Protein AF-A0A0U5FQK7-F1 (afdb_monomer_lite)

Organism: Aspergillus calidoustus (NCBI:txid454130)

Secondary structure (DSSP, 8-state):
----BSSTT--SBPP--GGGTT---EEEE-TT---S-----S--SS--TT----------GGGS--TTS-SEEEEEEE--SSTHHHHHTT-EEEEEEEPTTTGGGEE-SSSPPTT--PEEEEEEEEEEEEGGGSTTHHHHHHHHS---GGGHHHHHT-HHHHHHTEEEEETTB-TT--------TTS-EEEEEEE---TT----B----SS--------SS-----------SS----B--------

Radius of gyration: 20.4 Å; chains: 1; bounding box: 50×42×55 Å

Structure (mmCIF, N/CA/C/O backbone):
data_AF-A0A0U5FQK7-F1
#
_entry.id   AF-A0A0U5FQK7-F1
#
loop_
_atom_site.group_PDB
_atom_site.id
_atom_site.type_symbol
_atom_site.label_atom_id
_atom_site.label_alt_id
_atom_site.label_comp_id
_atom_site.label_asym_id
_atom_site.label_entity_id
_atom_site.label_seq_id
_atom_site.pdbx_PDB_ins_code
_atom_site.Cartn_x
_atom_site.Cartn_y
_atom_site.Cartn_z
_atom_site.occupancy
_atom_site.B_iso_or_equiv
_atom_site.auth_seq_id
_atom_site.auth_comp_id
_atom_site.auth_asym_id
_atom_site.auth_atom_id
_atom_site.pdbx_PDB_model_num
ATOM 1 N N . MET A 1 1 ? 8.011 -5.784 -2.161 1.00 91.56 1 MET A N 1
ATOM 2 C CA . MET A 1 1 ? 6.723 -5.558 -1.460 1.00 91.56 1 MET A CA 1
ATOM 3 C C . MET A 1 1 ? 6.834 -6.006 -0.011 1.00 91.56 1 MET A C 1
ATOM 5 O O . MET A 1 1 ? 7.439 -7.046 0.225 1.00 91.56 1 MET A O 1
ATOM 9 N N . PHE A 1 2 ? 6.217 -5.281 0.927 1.00 93.94 2 PHE A N 1
ATOM 10 C CA . PHE A 1 2 ? 6.183 -5.665 2.344 1.00 93.94 2 PHE A CA 1
ATOM 11 C C . PHE A 1 2 ? 5.276 -6.874 2.603 1.00 93.94 2 PHE A C 1
ATOM 13 O O . PHE A 1 2 ? 4.212 -7.019 1.986 1.00 93.94 2 PHE A O 1
ATOM 20 N N . ARG A 1 3 ? 5.694 -7.745 3.523 1.00 93.69 3 ARG A N 1
ATOM 21 C CA . ARG A 1 3 ? 4.960 -8.934 3.969 1.00 93.69 3 ARG A CA 1
ATOM 22 C C . ARG A 1 3 ? 5.138 -9.097 5.471 1.00 93.69 3 ARG A C 1
ATOM 24 O O . ARG A 1 3 ? 6.204 -8.800 5.993 1.00 93.69 3 ARG A O 1
ATOM 31 N N . GLU A 1 4 ? 4.082 -9.551 6.125 1.00 92.62 4 GLU A N 1
ATOM 32 C CA . GLU A 1 4 ? 4.090 -9.889 7.544 1.00 92.62 4 GLU A CA 1
ATOM 33 C C . GLU A 1 4 ? 4.441 -11.363 7.699 1.00 92.62 4 GLU A C 1
ATOM 35 O O . GLU A 1 4 ? 4.054 -12.191 6.868 1.00 92.62 4 GLU A O 1
ATOM 40 N N . PHE A 1 5 ? 5.165 -11.671 8.765 1.00 94.12 5 PHE A N 1
ATOM 41 C CA . PHE A 1 5 ? 5.555 -13.018 9.149 1.00 94.12 5 PHE A CA 1
ATOM 42 C C . PHE A 1 5 ? 5.088 -13.282 10.577 1.00 94.12 5 PHE A C 1
ATOM 44 O O . PHE A 1 5 ? 4.858 -12.346 11.338 1.00 94.12 5 PHE A O 1
ATOM 51 N N . THR A 1 6 ? 4.906 -14.553 10.921 1.00 93.69 6 THR A N 1
ATOM 52 C CA . THR A 1 6 ? 4.368 -14.957 12.229 1.00 93.69 6 THR A CA 1
ATOM 53 C C . THR A 1 6 ? 5.332 -14.725 13.387 1.00 93.69 6 THR A C 1
ATOM 55 O O . THR A 1 6 ? 4.896 -14.646 14.532 1.00 93.69 6 THR A O 1
ATOM 58 N N . ASP A 1 7 ? 6.628 -14.654 13.092 1.00 92.12 7 ASP A N 1
ATOM 59 C CA . ASP A 1 7 ? 7.719 -14.551 14.055 1.00 92.12 7 ASP A CA 1
ATOM 60 C C . ASP A 1 7 ? 9.004 -14.034 13.375 1.00 92.12 7 ASP A C 1
ATOM 62 O O . ASP A 1 7 ? 9.033 -13.746 12.172 1.00 92.12 7 ASP A O 1
ATOM 66 N N . ASP A 1 8 ? 10.069 -13.914 14.165 1.00 90.25 8 ASP A N 1
ATOM 67 C CA . ASP A 1 8 ? 11.389 -13.410 13.777 1.00 90.25 8 ASP A CA 1
ATOM 68 C C . ASP A 1 8 ? 12.223 -14.390 12.932 1.00 90.25 8 ASP A C 1
ATOM 70 O O . ASP A 1 8 ? 13.311 -14.038 12.474 1.00 90.25 8 ASP A O 1
ATOM 74 N N . THR A 1 9 ? 11.726 -15.603 12.668 1.00 92.62 9 THR A N 1
ATOM 75 C CA . THR A 1 9 ? 12.410 -16.570 11.795 1.00 92.62 9 THR A CA 1
ATOM 76 C C . THR A 1 9 ? 12.153 -16.306 10.314 1.00 92.62 9 THR A C 1
ATOM 78 O O . THR A 1 9 ? 12.840 -16.867 9.458 1.00 92.62 9 THR A O 1
ATOM 81 N N . PHE A 1 10 ? 11.148 -15.478 9.998 1.00 91.56 10 PHE A N 1
ATOM 82 C CA . PHE A 1 10 ? 10.696 -15.175 8.635 1.00 91.56 10 PHE A CA 1
ATOM 83 C C . PHE A 1 10 ? 10.339 -16.422 7.800 1.00 91.56 10 PHE A C 1
ATOM 85 O O . PHE A 1 10 ? 10.344 -16.381 6.568 1.00 91.56 10 PHE A O 1
ATOM 92 N N . ALA A 1 11 ? 10.008 -17.543 8.448 1.00 95.38 11 ALA A N 1
ATOM 93 C CA . ALA A 1 11 ? 9.708 -18.796 7.758 1.00 95.38 11 ALA A CA 1
ATOM 94 C C . ALA A 1 11 ? 8.273 -18.845 7.211 1.00 95.38 11 ALA A C 1
ATOM 96 O O . ALA A 1 11 ? 8.031 -19.388 6.130 1.00 95.38 11 ALA A O 1
ATOM 97 N N . VAL A 1 12 ? 7.311 -18.278 7.946 1.00 96.50 12 VAL A N 1
ATOM 98 C CA . VAL A 1 12 ? 5.881 -18.371 7.630 1.00 96.50 12 VAL A CA 1
ATOM 99 C C . VAL A 1 12 ? 5.283 -16.975 7.500 1.00 96.50 12 VAL A C 1
ATOM 101 O O . VAL A 1 12 ? 5.293 -16.189 8.443 1.00 96.50 12 VAL A O 1
ATOM 104 N N . GLN A 1 13 ? 4.748 -16.662 6.316 1.00 94.12 13 GLN A N 1
ATOM 105 C CA . GLN A 1 13 ? 4.019 -15.411 6.097 1.00 94.12 13 GLN A CA 1
ATOM 106 C C . GLN A 1 13 ? 2.665 -15.453 6.809 1.00 94.12 13 GLN A C 1
ATOM 108 O O . GLN A 1 13 ? 1.933 -16.441 6.706 1.00 94.12 13 GLN A O 1
ATOM 113 N N . ALA A 1 14 ? 2.316 -14.364 7.490 1.00 93.38 14 ALA A N 1
ATOM 114 C CA . ALA A 1 14 ? 1.019 -14.217 8.128 1.00 93.38 14 ALA A CA 1
ATOM 115 C C . ALA A 1 14 ? -0.109 -14.180 7.085 1.00 93.38 14 ALA A C 1
ATOM 117 O O . ALA A 1 14 ? 0.065 -13.768 5.929 1.00 93.38 14 ALA A O 1
ATOM 118 N N . ARG A 1 15 ? -1.300 -14.624 7.498 1.00 90.62 15 ARG A N 1
ATOM 119 C CA . ARG A 1 15 ? -2.489 -14.559 6.650 1.00 90.62 15 ARG A CA 1
ATOM 120 C C . ARG A 1 15 ? -2.849 -13.094 6.417 1.00 90.62 15 ARG A C 1
ATOM 122 O O . ARG A 1 15 ? -2.897 -12.310 7.350 1.00 90.62 15 ARG A O 1
ATOM 129 N N . ARG A 1 16 ? -3.181 -12.760 5.173 1.00 90.19 16 ARG A N 1
ATOM 130 C CA . ARG A 1 16 ? -3.639 -11.423 4.787 1.00 90.19 16 ARG A CA 1
ATOM 131 C C . ARG A 1 16 ? -4.852 -11.494 3.866 1.00 90.19 16 ARG A C 1
ATOM 133 O O . ARG A 1 16 ? -4.966 -12.455 3.096 1.00 90.19 16 ARG A O 1
ATOM 140 N N . PRO A 1 17 ? -5.725 -10.478 3.873 1.00 89.94 17 PRO A N 1
ATOM 141 C CA . PRO A 1 17 ? -6.781 -10.372 2.881 1.00 89.94 17 PRO A CA 1
ATOM 142 C C . PRO A 1 17 ? -6.237 -10.259 1.450 1.00 89.94 17 PRO A C 1
ATOM 144 O O . PRO A 1 17 ? -5.258 -9.553 1.183 1.00 89.94 17 PRO A O 1
ATOM 147 N N . GLN A 1 18 ? -6.901 -10.934 0.507 1.00 90.56 18 GLN A N 1
ATOM 148 C CA . GLN A 1 18 ? -6.533 -10.908 -0.915 1.00 90.56 18 GLN A CA 1
ATOM 149 C C . GLN A 1 18 ? -6.635 -9.491 -1.501 1.00 90.56 18 GLN A C 1
ATOM 151 O O . GLN A 1 18 ? -5.780 -9.083 -2.293 1.00 90.56 18 GLN A O 1
ATOM 156 N N . TRP A 1 19 ? -7.631 -8.723 -1.051 1.00 91.44 19 TRP A N 1
ATOM 157 C CA . TRP A 1 19 ? -7.915 -7.377 -1.540 1.00 91.44 19 TRP A CA 1
ATOM 158 C C . TRP A 1 19 ? -6.814 -6.363 -1.221 1.00 91.44 19 TRP A C 1
ATOM 160 O O . TRP A 1 19 ? -6.746 -5.335 -1.886 1.00 91.44 19 TRP A O 1
ATOM 170 N N . LEU A 1 20 ? -5.901 -6.633 -0.278 1.00 92.94 20 LEU A N 1
ATOM 171 C CA . LEU A 1 20 ? -4.759 -5.741 -0.039 1.00 92.94 20 LEU A CA 1
ATOM 172 C C . LEU A 1 20 ? -3.814 -5.666 -1.251 1.00 92.94 20 LEU A C 1
ATOM 174 O O . LEU A 1 20 ? -3.065 -4.703 -1.386 1.00 92.94 20 LEU A O 1
ATOM 178 N N . GLY A 1 21 ? -3.824 -6.660 -2.147 1.00 93.56 21 GLY A N 1
ATOM 179 C CA . GLY A 1 21 ? -3.076 -6.598 -3.405 1.00 93.56 21 GLY A CA 1
ATOM 180 C C . GLY A 1 21 ? -1.580 -6.323 -3.204 1.00 93.56 21 GLY A C 1
ATOM 181 O O . GLY A 1 21 ? -0.876 -7.150 -2.622 1.00 93.56 21 GLY A O 1
ATOM 182 N N . MET A 1 22 ? -1.085 -5.189 -3.706 1.00 93.62 22 MET A N 1
ATOM 183 C CA . MET A 1 22 ? 0.320 -4.785 -3.561 1.00 93.62 22 MET A CA 1
ATOM 184 C C . MET A 1 22 ? 0.669 -4.172 -2.200 1.00 93.62 22 MET A C 1
ATOM 186 O O . MET A 1 22 ? 1.845 -4.186 -1.840 1.00 93.62 22 MET A O 1
ATOM 190 N N . LEU A 1 23 ? -0.318 -3.667 -1.448 1.00 93.06 23 LEU A N 1
ATOM 191 C CA . LEU A 1 23 ? -0.075 -3.032 -0.154 1.00 93.06 23 LEU A CA 1
ATOM 192 C C . LEU A 1 23 ? 0.622 -3.992 0.807 1.00 93.06 23 LEU A C 1
ATOM 194 O O . LEU A 1 23 ? 0.375 -5.207 0.807 1.00 93.06 23 LEU A O 1
ATOM 198 N N . GLY A 1 24 ? 1.478 -3.425 1.646 1.00 93.69 24 GLY A N 1
ATOM 199 C CA . GLY A 1 24 ? 2.003 -4.084 2.825 1.00 93.69 24 GLY A CA 1
ATOM 200 C C . GLY A 1 24 ? 0.910 -4.454 3.835 1.00 93.69 24 GLY A C 1
ATOM 201 O O . GLY A 1 24 ? -0.264 -4.126 3.645 1.00 93.69 24 GLY A O 1
ATOM 202 N N . PRO A 1 25 ? 1.293 -5.160 4.906 1.00 93.06 25 PRO A N 1
ATOM 203 C CA . PRO A 1 25 ? 0.432 -5.381 6.064 1.00 93.06 25 PRO A CA 1
ATOM 204 C C . PRO A 1 25 ? -0.114 -4.059 6.608 1.00 93.06 25 PRO A C 1
ATOM 206 O O . PRO A 1 25 ? 0.572 -3.033 6.554 1.00 93.06 25 PRO A O 1
ATOM 209 N N . VAL A 1 26 ? -1.339 -4.080 7.124 1.00 92.81 26 VAL A N 1
ATOM 210 C CA . VAL A 1 26 ? -1.926 -2.895 7.751 1.00 92.81 26 VAL A CA 1
ATOM 211 C C . VAL A 1 26 ? -1.601 -2.922 9.233 1.00 92.81 26 VAL A C 1
ATOM 213 O O . VAL A 1 26 ? -2.045 -3.811 9.954 1.00 92.81 26 VAL A O 1
ATOM 216 N N . ILE A 1 27 ? -0.828 -1.939 9.680 1.00 90.94 27 ILE A N 1
ATOM 217 C CA . ILE A 1 27 ? -0.504 -1.765 11.095 1.00 90.94 27 ILE A CA 1
ATOM 218 C C . ILE A 1 27 ? -1.684 -1.045 11.749 1.00 90.94 27 ILE A C 1
ATOM 220 O O . ILE A 1 27 ? -2.182 -0.054 11.218 1.00 90.94 27 ILE A O 1
ATOM 224 N N . ARG A 1 28 ? -2.153 -1.540 12.891 1.00 92.31 28 ARG A N 1
ATOM 225 C CA . ARG A 1 28 ? -3.290 -0.969 13.623 1.00 92.31 28 ARG A CA 1
ATOM 226 C C . ARG A 1 28 ? -2.820 -0.537 15.005 1.00 92.31 28 ARG A C 1
ATOM 228 O O . ARG A 1 28 ? -2.089 -1.288 15.644 1.00 92.31 28 ARG A O 1
ATOM 235 N N . ALA A 1 29 ? -3.214 0.653 15.447 1.00 89.88 29 ALA A N 1
ATOM 236 C CA . ALA A 1 29 ? -2.801 1.186 16.745 1.00 89.88 29 ALA A CA 1
ATOM 237 C C . ALA A 1 29 ? -3.848 2.133 17.344 1.00 89.88 29 ALA A C 1
ATOM 239 O O . ALA A 1 29 ? -4.572 2.801 16.605 1.00 89.88 29 ALA A O 1
ATOM 240 N N . GLU A 1 30 ? -3.875 2.255 18.668 1.00 90.94 30 GLU A N 1
ATOM 241 C CA . GLU A 1 30 ? -4.502 3.381 19.367 1.00 90.94 30 GLU A CA 1
ATOM 242 C C . GLU A 1 30 ? -3.414 4.306 19.947 1.00 90.94 30 GLU A C 1
ATOM 244 O O . GLU A 1 30 ? -2.313 3.850 20.280 1.00 90.94 30 GLU A O 1
ATOM 249 N N . PRO A 1 31 ? -3.668 5.622 20.065 1.00 83.06 31 PRO A N 1
ATOM 250 C CA . PRO A 1 31 ? -2.748 6.533 20.718 1.00 83.06 31 PRO A CA 1
ATOM 251 C C . PRO A 1 31 ? -2.438 6.100 22.145 1.00 83.06 31 PRO A C 1
ATOM 253 O O . PRO A 1 31 ? -3.323 5.669 22.881 1.00 83.06 31 PRO A O 1
ATOM 256 N N . ASN A 1 32 ? -1.188 6.300 22.554 1.00 72.38 32 ASN A N 1
ATOM 257 C CA . ASN A 1 32 ? -0.706 6.006 23.906 1.00 72.38 32 ASN A CA 1
ATOM 258 C C . ASN A 1 32 ? -0.773 4.516 24.329 1.00 72.38 32 ASN A C 1
ATOM 260 O O . ASN A 1 32 ? -0.496 4.220 25.489 1.00 72.38 32 ASN A O 1
ATOM 264 N N . GLU A 1 33 ? -1.056 3.574 23.415 1.00 62.66 33 GLU A N 1
ATOM 265 C CA . GLU A 1 33 ? -0.905 2.120 23.643 1.00 62.66 33 GLU A CA 1
ATOM 266 C C . GLU A 1 33 ? 0.524 1.601 23.334 1.00 62.66 33 GLU A C 1
ATOM 268 O O . GLU A 1 33 ? 0.791 0.400 23.376 1.00 62.66 33 GLU A O 1
ATOM 273 N N . GLY A 1 34 ? 1.475 2.506 23.062 1.00 49.72 34 GLY A N 1
ATOM 274 C CA . GLY A 1 34 ? 2.888 2.213 22.794 1.00 49.72 34 GLY A CA 1
ATOM 275 C C . GLY A 1 34 ? 3.802 2.347 24.021 1.00 49.72 34 GLY A C 1
ATOM 276 O O . GLY A 1 34 ? 3.783 3.347 24.732 1.00 49.72 34 GLY A O 1
ATOM 277 N N . ILE A 1 35 ? 4.600 1.302 24.232 1.00 38.97 35 ILE A N 1
ATOM 278 C CA . ILE A 1 35 ? 5.464 0.952 25.368 1.00 38.97 35 ILE A CA 1
ATOM 279 C C . ILE A 1 35 ? 6.747 1.806 25.440 1.00 38.97 35 ILE A C 1
ATOM 281 O O . ILE A 1 35 ? 7.363 2.066 24.419 1.00 38.97 35 ILE A O 1
ATOM 285 N N . ALA A 1 36 ? 7.145 2.150 26.676 1.00 32.94 36 ALA A N 1
ATOM 286 C CA . ALA A 1 36 ? 8.453 2.618 27.172 1.00 32.94 36 ALA A CA 1
ATOM 287 C C . ALA A 1 36 ? 9.317 3.532 26.274 1.00 32.94 36 ALA A C 1
ATOM 289 O O . ALA A 1 36 ? 9.880 3.114 25.269 1.00 32.94 36 ALA A O 1
ATOM 290 N N . MET A 1 37 ? 9.547 4.743 26.792 1.00 38.25 37 MET A N 1
ATOM 291 C CA . MET A 1 37 ? 10.524 5.740 26.342 1.00 38.25 37 MET A CA 1
ATOM 292 C C . MET A 1 37 ? 11.846 5.098 25.884 1.00 38.25 37 MET A C 1
ATOM 294 O O . MET A 1 37 ? 12.669 4.697 26.711 1.00 38.25 37 MET A O 1
ATOM 298 N N . ALA A 1 38 ? 12.078 5.066 24.576 1.00 33.75 38 ALA A N 1
ATOM 299 C CA . ALA A 1 38 ? 13.392 4.845 23.994 1.00 33.75 38 ALA A CA 1
ATOM 300 C C . ALA A 1 38 ? 13.627 5.959 22.977 1.00 33.75 38 ALA A C 1
ATOM 302 O O . ALA A 1 38 ? 12.814 6.190 22.086 1.00 33.75 38 ALA A O 1
ATOM 303 N N . GLY A 1 39 ? 14.708 6.711 23.185 1.00 38.72 39 GLY A N 1
ATOM 304 C CA . GLY A 1 39 ? 15.073 7.837 22.340 1.00 38.72 39 GLY A CA 1
ATOM 305 C C . GLY A 1 39 ? 15.145 7.448 20.867 1.00 38.72 39 GLY A C 1
ATOM 306 O O . GLY A 1 39 ? 15.332 6.288 20.518 1.00 38.72 39 GLY A O 1
ATOM 307 N N . GLN A 1 40 ? 15.006 8.454 20.009 1.00 41.94 40 GLN A N 1
ATOM 308 C CA . GLN A 1 40 ? 15.197 8.346 18.571 1.00 41.94 40 GLN A CA 1
ATOM 309 C C . GLN A 1 40 ? 16.586 7.748 18.281 1.00 41.94 40 GLN A C 1
ATOM 311 O O . GLN A 1 40 ? 17.591 8.459 18.281 1.00 41.94 40 GLN A O 1
ATOM 316 N N . GLU A 1 41 ? 16.668 6.432 18.091 1.00 46.59 41 GLU A N 1
ATOM 317 C CA . GLU A 1 41 ? 17.890 5.799 17.617 1.00 46.59 41 GLU A CA 1
ATOM 318 C C . GLU A 1 41 ? 18.086 6.224 16.161 1.00 46.59 41 GLU A C 1
ATOM 320 O O . GLU A 1 41 ? 17.251 5.968 15.296 1.00 46.59 41 GLU A O 1
ATOM 325 N N . PHE A 1 42 ? 19.183 6.931 15.885 1.00 48.12 42 PHE A N 1
ATOM 326 C CA . PHE A 1 42 ? 19.553 7.398 14.547 1.00 48.12 42 PHE A CA 1
ATOM 327 C C . PHE A 1 42 ? 20.115 6.240 13.692 1.00 48.12 42 PHE A C 1
ATOM 329 O O . PHE A 1 42 ? 21.246 6.305 13.210 1.00 48.12 42 PHE A O 1
ATOM 336 N N . GLY A 1 43 ? 19.338 5.165 13.532 1.00 55.44 43 GLY A N 1
ATOM 337 C CA . GLY A 1 43 ? 19.663 3.959 12.765 1.00 55.44 43 GLY A CA 1
ATOM 338 C C . GLY A 1 43 ? 18.448 3.430 11.993 1.00 55.44 43 GLY A C 1
ATOM 339 O O . GLY A 1 43 ? 17.314 3.805 12.272 1.00 55.44 43 GLY A O 1
ATOM 340 N N . GLY A 1 44 ? 18.679 2.592 10.978 1.00 59.94 44 GLY A N 1
ATOM 341 C CA . GLY A 1 44 ? 17.597 1.988 10.186 1.00 59.94 44 GLY A CA 1
ATOM 342 C C . GLY A 1 44 ? 17.081 2.824 9.008 1.00 59.94 44 GLY A C 1
ATOM 343 O O . GLY A 1 44 ? 16.104 2.438 8.381 1.00 59.94 44 GLY A O 1
ATOM 344 N N . ASN A 1 45 ? 17.724 3.932 8.628 1.00 72.00 45 ASN A N 1
ATOM 345 C CA . ASN A 1 45 ? 17.329 4.669 7.410 1.00 72.00 45 ASN A CA 1
ATOM 346 C C . ASN A 1 45 ? 17.544 3.857 6.120 1.00 72.00 45 ASN A C 1
ATOM 348 O O . ASN A 1 45 ? 16.957 4.165 5.091 1.00 72.00 45 ASN A O 1
ATOM 352 N N . SER A 1 46 ? 18.398 2.836 6.174 1.00 82.56 46 SER A N 1
ATOM 353 C CA . SER A 1 46 ? 18.591 1.834 5.133 1.00 82.56 46 SER A CA 1
ATOM 354 C C . SER A 1 46 ? 18.977 0.523 5.808 1.00 82.56 46 SER A C 1
ATOM 356 O O . SER A 1 46 ? 19.812 0.527 6.714 1.00 82.56 46 SER A O 1
ATOM 358 N N . VAL A 1 47 ? 18.353 -0.578 5.394 1.00 85.75 47 VAL A N 1
ATOM 359 C CA . VAL A 1 47 ? 18.608 -1.922 5.929 1.00 85.75 47 VAL A CA 1
ATOM 360 C C . VAL A 1 47 ? 19.175 -2.778 4.794 1.00 85.75 47 VAL A C 1
ATOM 362 O O . VAL A 1 47 ? 18.469 -3.017 3.809 1.00 85.75 47 VAL A O 1
ATOM 365 N N . PRO A 1 48 ? 20.446 -3.212 4.879 1.00 89.06 48 PRO A N 1
ATOM 366 C CA . PRO A 1 48 ? 21.064 -4.050 3.861 1.00 89.06 48 PRO A CA 1
ATOM 367 C C . PRO A 1 48 ? 20.348 -5.397 3.665 1.00 89.06 48 PRO A C 1
ATOM 369 O O . PRO A 1 48 ? 19.750 -5.935 4.601 1.00 89.06 48 PRO A O 1
ATOM 372 N N . PRO A 1 49 ? 20.444 -6.005 2.468 1.00 91.62 49 PRO A N 1
ATOM 373 C CA . PRO A 1 49 ? 19.911 -7.343 2.238 1.00 91.62 49 PRO A CA 1
ATOM 374 C C . PRO A 1 49 ? 20.505 -8.375 3.208 1.00 91.62 49 PRO A C 1
ATOM 376 O O . PRO A 1 49 ? 21.721 -8.529 3.287 1.00 91.62 49 PRO A O 1
ATOM 379 N N . GLY A 1 50 ? 19.638 -9.116 3.901 1.00 91.50 50 GLY A N 1
ATOM 380 C CA . GLY A 1 50 ? 20.029 -10.139 4.879 1.00 91.50 50 GLY A CA 1
ATOM 381 C C . GLY A 1 50 ? 20.174 -9.626 6.314 1.00 91.50 50 GLY A C 1
ATOM 382 O O . GLY A 1 50 ? 20.298 -10.441 7.223 1.00 91.50 50 GLY A O 1
ATOM 383 N N . GLU A 1 51 ? 20.112 -8.311 6.530 1.00 88.88 51 GLU A N 1
ATOM 384 C CA . GLU A 1 51 ? 20.057 -7.716 7.865 1.00 88.88 51 GLU A CA 1
ATOM 385 C C . GLU A 1 51 ? 18.609 -7.484 8.315 1.00 88.88 51 GLU A C 1
ATOM 387 O O . GLU A 1 51 ? 17.661 -7.540 7.529 1.00 88.88 51 GLU A O 1
ATOM 392 N N . THR A 1 52 ? 18.421 -7.254 9.613 1.00 86.06 52 THR A N 1
ATOM 393 C CA . THR A 1 52 ? 17.112 -6.978 10.214 1.00 86.06 52 THR A CA 1
ATOM 394 C C . THR A 1 52 ? 17.231 -5.788 11.149 1.00 86.06 52 THR A C 1
ATOM 396 O O . THR A 1 52 ? 18.194 -5.678 11.906 1.00 86.06 52 THR A O 1
ATOM 399 N N . TRP A 1 53 ? 16.238 -4.905 11.095 1.00 84.12 53 TRP A N 1
ATOM 400 C CA . TRP A 1 53 ? 16.126 -3.748 11.970 1.00 84.12 53 TRP A CA 1
ATOM 401 C C . TRP A 1 53 ? 14.710 -3.663 12.529 1.00 84.12 53 TRP A C 1
ATOM 403 O O . TRP A 1 53 ? 13.740 -3.879 11.798 1.00 84.12 53 TRP A O 1
ATOM 413 N N . THR A 1 54 ? 14.594 -3.322 13.809 1.00 81.31 54 THR A N 1
ATOM 414 C CA . THR A 1 54 ? 13.304 -3.130 14.475 1.00 81.31 54 THR A CA 1
ATOM 415 C C . THR A 1 54 ? 13.029 -1.641 14.606 1.00 81.31 54 THR A C 1
ATOM 417 O O . THR A 1 54 ? 13.766 -0.926 15.280 1.00 81.31 54 THR A O 1
ATOM 420 N N . TYR A 1 55 ? 11.957 -1.169 13.971 1.00 77.06 55 TYR A N 1
ATOM 421 C CA . TYR A 1 55 ? 11.479 0.200 14.145 1.00 77.06 55 TYR A CA 1
ATOM 422 C C . TYR A 1 55 ? 10.478 0.258 15.292 1.00 77.06 55 TYR A C 1
ATOM 424 O O . TYR A 1 55 ? 9.482 -0.465 15.288 1.00 77.06 55 TYR A O 1
ATOM 432 N N . THR A 1 56 ? 10.717 1.163 16.235 1.00 76.62 56 THR A N 1
ATOM 433 C CA . THR A 1 56 ? 9.769 1.487 17.301 1.00 76.62 56 THR A CA 1
ATOM 434 C C . THR A 1 56 ? 9.229 2.887 17.047 1.00 76.62 56 THR A C 1
ATOM 436 O O . THR A 1 56 ? 9.990 3.855 17.034 1.00 76.62 56 THR A O 1
ATOM 439 N N . TRP A 1 57 ? 7.920 3.001 16.826 1.00 74.44 57 TRP A N 1
ATOM 440 C CA . TRP A 1 57 ? 7.241 4.283 16.649 1.00 74.44 57 TRP A CA 1
ATOM 441 C C . TRP A 1 57 ? 6.301 4.549 17.816 1.00 74.44 57 TRP A C 1
ATOM 443 O O . TRP A 1 57 ? 5.442 3.728 18.133 1.00 74.44 57 TRP A O 1
ATOM 453 N N . GLU A 1 58 ? 6.426 5.726 18.419 1.00 77.75 58 GLU A N 1
ATOM 454 C CA . GLU A 1 58 ? 5.414 6.228 19.340 1.00 77.75 58 GLU A CA 1
ATOM 455 C C . GLU A 1 58 ? 4.216 6.757 18.544 1.00 77.75 58 GLU A C 1
ATOM 457 O O . GLU A 1 58 ? 4.378 7.487 17.562 1.00 77.75 58 GLU A O 1
ATOM 462 N N . VAL A 1 59 ? 3.005 6.407 18.985 1.00 83.50 59 VAL A N 1
ATOM 463 C CA . VAL A 1 59 ? 1.750 6.920 18.421 1.00 83.50 59 VAL A CA 1
ATOM 464 C C . VAL A 1 59 ? 1.204 7.989 19.371 1.00 83.50 59 VAL A C 1
ATOM 466 O O . VAL A 1 59 ? 0.445 7.664 20.289 1.00 83.50 59 VAL A O 1
ATOM 469 N N . PRO A 1 60 ? 1.606 9.266 19.212 1.00 83.69 60 PRO A N 1
ATOM 470 C CA . PRO A 1 60 ? 1.087 10.341 20.046 1.00 83.69 60 PRO A CA 1
ATOM 471 C C . PRO A 1 60 ? -0.382 10.615 19.712 1.00 83.69 60 PRO A C 1
ATOM 473 O O . PRO A 1 60 ? -0.837 10.344 18.602 1.00 83.69 60 PRO A O 1
ATOM 476 N N . GLU A 1 61 ? -1.104 11.268 20.622 1.00 86.12 61 GLU A N 1
ATOM 477 C CA . GLU A 1 61 ? -2.508 11.662 20.412 1.00 86.12 61 GLU A CA 1
ATOM 478 C C . GLU A 1 61 ? -2.724 12.430 19.096 1.00 86.12 61 GLU A C 1
ATOM 480 O O . GLU A 1 61 ? -3.677 12.164 18.372 1.00 86.12 61 GLU A O 1
ATOM 485 N N . ARG A 1 62 ? -1.771 13.293 18.711 1.00 84.31 62 ARG A N 1
ATOM 486 C CA . ARG A 1 62 ? -1.803 14.046 17.441 1.00 84.31 62 ARG A CA 1
ATOM 487 C C . ARG A 1 62 ? -1.743 13.186 16.170 1.00 84.31 62 ARG A C 1
ATOM 489 O O . ARG A 1 62 ? -1.956 13.720 15.087 1.00 84.31 62 ARG A O 1
ATOM 496 N N . ALA A 1 63 ? -1.339 11.920 16.275 1.00 83.50 63 ALA A N 1
ATOM 497 C CA . ALA A 1 63 ? -1.329 10.972 15.160 1.00 83.50 63 ALA A CA 1
ATOM 498 C C . ALA A 1 63 ? -2.667 10.222 15.033 1.00 83.50 63 ALA A C 1
ATOM 500 O O . ALA A 1 63 ? -2.918 9.581 14.012 1.00 83.50 63 ALA A O 1
ATOM 501 N N . GLY A 1 64 ? -3.509 10.287 16.066 1.00 86.19 64 GLY A N 1
ATOM 502 C CA . GLY A 1 64 ? -4.859 9.748 16.054 1.00 86.19 64 GLY A CA 1
ATOM 503 C C . GLY A 1 64 ? -5.910 10.771 15.628 1.00 86.19 64 GLY A C 1
ATOM 504 O O . GLY A 1 64 ? -5.588 11.924 15.332 1.00 86.19 64 GLY A O 1
ATOM 505 N N . PRO A 1 65 ? -7.183 10.349 15.586 1.00 90.75 65 PRO A N 1
ATOM 506 C CA . PRO A 1 65 ? -8.279 11.229 15.214 1.00 90.75 65 PRO A CA 1
ATOM 507 C C . PRO A 1 65 ? -8.543 12.312 16.261 1.00 90.75 65 PRO A C 1
ATOM 509 O O . PRO A 1 65 ? -8.687 12.019 17.451 1.00 90.75 65 PRO A O 1
ATOM 512 N N . GLY A 1 66 ? -8.699 13.555 15.808 1.00 88.12 66 GLY A N 1
ATOM 513 C CA . GLY A 1 66 ? -9.156 14.660 16.637 1.00 88.12 66 GLY A CA 1
ATOM 514 C C . GLY A 1 66 ? -10.645 14.563 17.014 1.00 88.12 66 GLY A C 1
ATOM 515 O O . GLY A 1 66 ? -11.363 13.643 16.604 1.00 88.12 66 GLY A O 1
ATOM 516 N N . PRO A 1 67 ? -11.159 15.542 17.783 1.00 88.25 67 PRO A N 1
ATOM 517 C CA . PRO A 1 67 ? -12.544 15.530 18.263 1.00 88.25 67 PRO A CA 1
ATOM 518 C C . PRO A 1 67 ? -13.608 15.582 17.157 1.00 88.25 67 PRO A C 1
ATOM 520 O O . PRO A 1 67 ? -14.717 15.093 17.355 1.00 88.25 67 PRO A O 1
ATOM 523 N N . LEU A 1 68 ? -13.281 16.188 16.012 1.00 90.50 68 LEU A N 1
ATOM 524 C CA . LEU A 1 68 ? -14.177 16.310 14.854 1.00 90.50 68 LEU A CA 1
ATOM 525 C C . LEU A 1 68 ? -13.898 15.263 13.769 1.00 90.50 68 LEU A C 1
ATOM 527 O O . LEU A 1 68 ? -14.638 15.192 12.790 1.00 90.50 68 LEU A O 1
ATOM 531 N N . ASP A 1 69 ? -12.845 14.464 13.937 1.00 87.75 69 ASP A N 1
ATOM 532 C CA . ASP A 1 69 ? -12.489 13.428 12.980 1.00 87.75 69 ASP A CA 1
ATOM 533 C C . ASP A 1 69 ? -13.337 12.163 13.190 1.00 87.75 69 AS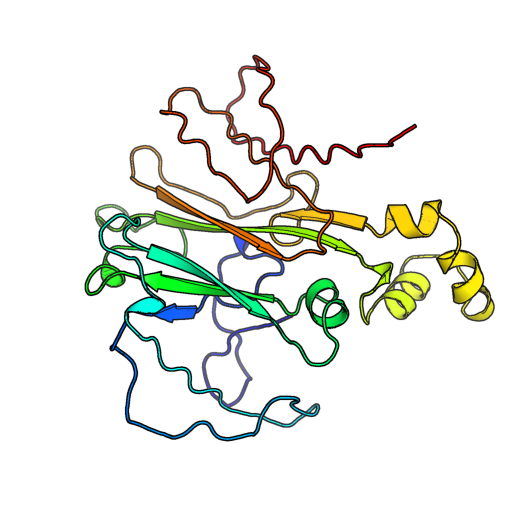P A C 1
ATOM 535 O O . ASP A 1 69 ? -13.888 11.924 14.278 1.00 87.75 69 ASP A O 1
ATOM 539 N N . PRO A 1 70 ? -13.426 11.299 12.166 1.00 88.75 70 PRO A N 1
ATOM 540 C CA . PRO A 1 70 ? -13.986 9.967 12.328 1.00 88.75 70 PRO A CA 1
ATOM 541 C C . PRO A 1 70 ? -13.222 9.127 13.374 1.00 88.75 70 PRO A C 1
ATOM 543 O O . PRO A 1 70 ? -12.101 9.460 13.738 1.00 88.75 70 PRO A O 1
ATOM 546 N N . PRO A 1 71 ? -13.783 7.997 13.839 1.00 89.19 71 PRO A N 1
ATOM 547 C CA . PRO A 1 71 ? -13.155 7.117 14.833 1.00 89.19 71 PRO A CA 1
ATOM 548 C C . PRO A 1 71 ? -11.772 6.554 14.473 1.00 89.19 71 PRO A C 1
ATOM 550 O O . PRO A 1 71 ? -11.078 6.071 15.363 1.00 89.19 71 PRO A O 1
ATOM 553 N N . SER A 1 72 ? -11.367 6.594 13.202 1.00 92.06 72 SER A N 1
ATOM 554 C CA . SER A 1 72 ? -10.064 6.113 12.741 1.00 92.06 72 SER A CA 1
ATOM 555 C C . SER A 1 72 ? -9.548 6.917 11.544 1.00 92.06 72 SER A C 1
ATOM 557 O O . SER A 1 72 ? -10.323 7.360 10.690 1.00 92.06 72 SER A O 1
ATOM 559 N N . LEU A 1 73 ? -8.225 7.096 11.482 1.00 89.88 73 LEU A N 1
ATOM 560 C CA . LEU A 1 73 ? -7.500 7.755 10.391 1.00 89.88 73 LEU A CA 1
ATOM 561 C C . LEU A 1 73 ? -6.462 6.800 9.800 1.00 89.88 73 LEU A C 1
ATOM 563 O O . LEU A 1 73 ? -5.844 6.025 10.525 1.00 89.88 73 LEU A O 1
ATOM 567 N N . ALA A 1 74 ? -6.263 6.872 8.483 1.00 88.19 74 ALA A N 1
ATOM 568 C CA . ALA A 1 74 ? -5.259 6.076 7.787 1.00 88.19 74 ALA A CA 1
ATOM 569 C C . ALA A 1 74 ? -4.064 6.939 7.369 1.00 88.19 74 ALA A C 1
ATOM 571 O O . ALA A 1 74 ? -4.225 7.990 6.751 1.00 88.19 74 ALA A O 1
ATOM 572 N N . TRP A 1 75 ? -2.871 6.437 7.656 1.00 88.00 75 TRP A N 1
ATOM 573 C CA . TRP A 1 75 ? -1.579 6.955 7.229 1.00 88.00 75 TRP A CA 1
ATOM 574 C C . TRP A 1 75 ? -0.916 5.949 6.294 1.00 88.00 75 TRP A C 1
ATOM 576 O O . TRP A 1 75 ? -1.224 4.758 6.327 1.00 88.00 75 TRP A O 1
ATOM 586 N N . THR A 1 76 ? 0.028 6.401 5.480 1.00 88.38 76 THR A N 1
ATOM 587 C CA . THR A 1 76 ? 0.846 5.523 4.637 1.00 88.38 76 THR A CA 1
ATOM 588 C C . THR A 1 76 ? 2.250 5.409 5.204 1.00 88.38 76 THR A C 1
ATOM 590 O O . THR A 1 76 ? 2.842 6.423 5.566 1.00 88.38 76 THR A O 1
ATOM 593 N N . TYR A 1 77 ? 2.803 4.199 5.211 1.00 88.19 77 TYR A N 1
ATOM 594 C CA . TYR A 1 77 ? 4.237 3.985 5.395 1.00 88.19 77 TYR A CA 1
ATOM 595 C C . TYR A 1 77 ? 4.836 3.468 4.089 1.00 88.19 77 TYR A C 1
ATOM 597 O O . TYR A 1 77 ? 4.187 2.732 3.341 1.00 88.19 77 TYR A O 1
ATOM 605 N N . HIS A 1 78 ? 6.071 3.848 3.802 1.00 89.94 78 HIS A N 1
ATOM 606 C CA . HIS A 1 78 ? 6.803 3.381 2.634 1.00 89.94 78 HIS A CA 1
ATOM 607 C C . HIS A 1 78 ? 8.301 3.353 2.930 1.00 89.94 78 HIS A C 1
ATOM 609 O O . HIS A 1 78 ? 8.758 3.945 3.906 1.00 89.94 78 HIS A O 1
ATOM 615 N N . SER A 1 79 ? 9.055 2.645 2.091 1.00 87.94 79 SER A N 1
ATOM 616 C CA . SER A 1 79 ? 10.511 2.794 2.086 1.00 87.94 79 SER A CA 1
ATOM 617 C C . SER A 1 79 ? 10.880 4.148 1.480 1.00 87.94 79 SER A C 1
ATOM 619 O O . SER A 1 79 ? 10.221 4.603 0.544 1.00 87.94 79 SER A O 1
ATOM 621 N N . ASP A 1 80 ? 11.901 4.792 2.038 1.00 85.12 80 ASP A N 1
ATOM 622 C CA . ASP A 1 80 ? 12.395 6.101 1.593 1.00 85.12 80 ASP A CA 1
ATOM 623 C C . ASP A 1 80 ? 13.909 6.081 1.313 1.00 85.12 80 ASP A C 1
ATOM 625 O O . ASP A 1 80 ? 14.588 7.103 1.343 1.00 85.12 80 ASP A O 1
ATOM 629 N N . VAL A 1 81 ? 14.460 4.896 1.030 1.00 88.31 81 VAL A N 1
ATOM 630 C CA . VAL A 1 81 ? 15.883 4.720 0.703 1.00 88.31 81 VAL A CA 1
ATOM 631 C C . VAL A 1 81 ? 16.179 5.292 -0.683 1.00 88.31 81 VAL A C 1
ATOM 633 O O . VAL A 1 81 ? 17.177 5.987 -0.866 1.00 88.31 81 VAL A O 1
ATOM 636 N N . SER A 1 82 ? 15.304 5.012 -1.655 1.00 89.75 82 SER A N 1
ATOM 637 C CA . SER A 1 82 ? 15.418 5.500 -3.041 1.00 89.75 82 SER A CA 1
ATOM 638 C C . SER A 1 82 ? 14.220 6.365 -3.457 1.00 89.75 82 SER A C 1
ATOM 640 O O . SER A 1 82 ? 13.877 6.455 -4.639 1.00 89.75 82 SER A O 1
ATOM 642 N N . GLY A 1 83 ? 13.563 7.005 -2.484 1.00 86.56 83 GLY A N 1
ATOM 643 C CA . GLY A 1 83 ? 12.418 7.891 -2.697 1.00 86.56 83 GLY A CA 1
ATOM 644 C C . GLY A 1 83 ? 11.291 7.224 -3.493 1.00 86.56 83 GLY A C 1
ATOM 645 O O . GLY A 1 83 ? 10.841 6.125 -3.177 1.00 86.56 83 GLY A O 1
ATOM 646 N N . ALA A 1 84 ? 10.840 7.870 -4.573 1.00 87.56 84 ALA A N 1
ATOM 647 C CA . ALA A 1 84 ? 9.702 7.394 -5.367 1.00 87.56 84 ALA A CA 1
ATOM 648 C C . ALA A 1 84 ? 9.910 6.002 -6.001 1.00 87.56 84 ALA A C 1
ATOM 650 O O . ALA A 1 84 ? 8.940 5.263 -6.180 1.00 87.56 84 ALA A O 1
ATOM 651 N N . GLN A 1 85 ? 11.153 5.621 -6.313 1.00 92.06 85 GLN A N 1
ATOM 652 C CA . GLN A 1 85 ? 11.467 4.320 -6.912 1.00 92.06 85 GLN A CA 1
ATOM 653 C C . GLN A 1 85 ? 11.081 3.151 -5.989 1.00 92.06 85 GLN A C 1
ATOM 655 O O . GLN A 1 85 ? 10.582 2.128 -6.469 1.00 92.06 85 GLN A O 1
ATOM 660 N N . ASP A 1 86 ? 11.230 3.313 -4.672 1.00 91.94 86 ASP A N 1
ATOM 661 C CA . ASP A 1 86 ? 10.822 2.310 -3.683 1.00 91.94 86 ASP A CA 1
ATOM 662 C C . ASP A 1 86 ? 9.305 2.077 -3.725 1.00 91.94 86 ASP A C 1
ATOM 664 O O . ASP A 1 86 ? 8.826 0.937 -3.758 1.00 91.94 86 ASP A O 1
ATOM 668 N N . ILE A 1 87 ? 8.543 3.171 -3.783 1.00 91.25 87 ILE A N 1
ATOM 669 C CA . ILE A 1 87 ? 7.077 3.163 -3.789 1.00 91.25 87 ILE A CA 1
ATOM 670 C C . ILE A 1 87 ? 6.556 2.522 -5.079 1.00 91.25 87 ILE A C 1
ATOM 672 O O . ILE A 1 87 ? 5.732 1.607 -5.016 1.00 91.25 87 ILE A O 1
ATOM 676 N N . TYR A 1 88 ? 7.083 2.925 -6.244 1.00 93.31 88 TYR A N 1
ATOM 677 C CA . TYR A 1 88 ? 6.710 2.339 -7.539 1.00 93.31 88 TYR A CA 1
ATOM 678 C C . TYR A 1 88 ? 7.133 0.871 -7.676 1.00 93.31 88 TYR A C 1
ATOM 680 O O . TYR A 1 88 ? 6.488 0.108 -8.387 1.00 93.31 88 TYR A O 1
ATOM 688 N N . SER A 1 89 ? 8.143 0.434 -6.921 1.00 94.38 89 SER A N 1
ATOM 689 C CA . SER A 1 89 ? 8.518 -0.984 -6.795 1.00 94.38 89 SER A CA 1
ATOM 690 C C . SER A 1 89 ? 7.639 -1.763 -5.799 1.00 94.38 89 SER A C 1
ATOM 692 O O . SER A 1 89 ? 7.843 -2.961 -5.566 1.00 94.38 89 SER A O 1
ATOM 694 N N . GLY A 1 90 ? 6.647 -1.101 -5.197 1.00 93.44 90 GLY A N 1
ATOM 695 C CA . GLY A 1 90 ? 5.640 -1.690 -4.319 1.00 93.44 90 GLY A CA 1
ATOM 696 C C . GLY A 1 90 ? 6.019 -1.746 -2.840 1.00 93.44 90 GLY A C 1
ATOM 697 O O . GLY A 1 90 ? 5.501 -2.602 -2.115 1.00 93.44 90 GLY A O 1
ATOM 698 N N . LEU A 1 91 ? 6.934 -0.894 -2.371 1.00 93.69 91 LEU A N 1
ATOM 699 C CA . LEU A 1 91 ? 7.285 -0.768 -0.951 1.00 93.69 91 LEU A CA 1
ATOM 700 C C . LEU A 1 91 ? 6.416 0.289 -0.263 1.00 93.69 91 LEU A C 1
ATOM 702 O O . LEU A 1 91 ? 6.905 1.323 0.178 1.00 93.69 91 LEU A O 1
ATOM 706 N N . VAL A 1 92 ? 5.116 0.005 -0.169 1.00 92.81 92 VAL A N 1
ATOM 707 C CA . VAL A 1 92 ? 4.113 0.879 0.454 1.00 92.81 92 VAL A CA 1
ATOM 708 C C . VAL A 1 92 ? 3.095 0.057 1.242 1.00 92.81 92 VAL A C 1
ATOM 710 O O . VAL A 1 92 ? 2.716 -1.042 0.833 1.00 92.81 92 VAL A O 1
ATOM 713 N N . GLY A 1 93 ? 2.642 0.584 2.370 1.00 92.25 93 GLY A N 1
ATOM 714 C CA . GLY A 1 93 ? 1.579 0.030 3.199 1.00 92.25 93 GLY A CA 1
ATOM 715 C C . GLY A 1 93 ? 0.840 1.134 3.948 1.00 92.25 93 GLY A C 1
ATOM 716 O O . GLY A 1 93 ? 1.021 2.321 3.665 1.00 92.25 93 GLY A O 1
ATOM 717 N N . ALA A 1 94 ? -0.012 0.747 4.894 1.00 90.81 94 ALA A N 1
ATOM 718 C CA . ALA A 1 94 ? -0.810 1.693 5.660 1.00 90.81 94 ALA A CA 1
ATOM 719 C C . ALA A 1 94 ? -0.800 1.401 7.162 1.00 90.81 94 ALA A C 1
ATOM 721 O O . ALA A 1 94 ? -0.710 0.249 7.586 1.00 90.81 94 ALA A O 1
ATOM 722 N N . ILE A 1 95 ? -0.921 2.462 7.951 1.00 90.50 95 ILE A N 1
ATOM 723 C CA . ILE A 1 95 ? -1.184 2.416 9.388 1.00 90.50 95 ILE A CA 1
ATOM 724 C C . ILE A 1 95 ? -2.581 2.993 9.607 1.00 90.50 95 ILE A C 1
ATOM 726 O O . ILE A 1 95 ? -2.868 4.079 9.110 1.00 90.50 95 ILE A O 1
ATOM 730 N N . ILE A 1 96 ? -3.443 2.306 10.350 1.00 92.81 96 ILE A N 1
ATOM 731 C CA . ILE A 1 96 ? -4.720 2.859 10.807 1.00 92.81 96 ILE A CA 1
ATOM 732 C C . ILE A 1 96 ? -4.596 3.164 12.297 1.00 92.81 96 ILE A C 1
ATOM 734 O O . ILE A 1 96 ? -4.341 2.266 13.103 1.00 92.81 96 ILE A O 1
ATOM 738 N N . VAL A 1 97 ? -4.767 4.438 12.648 1.00 92.19 97 VAL A N 1
ATOM 739 C CA . VAL A 1 97 ? -4.793 4.896 14.038 1.00 92.19 97 VAL A CA 1
ATOM 740 C C . VAL A 1 97 ? -6.241 5.122 14.450 1.00 92.19 97 VAL A C 1
ATOM 742 O O . VAL A 1 97 ? -6.958 5.913 13.832 1.00 92.19 97 VAL A O 1
A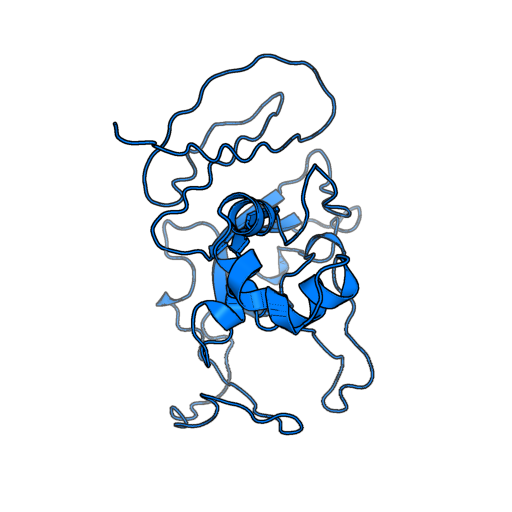TOM 745 N N . TYR A 1 98 ? -6.666 4.419 15.490 1.00 93.88 98 TYR A N 1
ATOM 746 C CA . TYR A 1 98 ? -8.020 4.459 16.027 1.00 93.88 98 TYR A CA 1
ATOM 747 C C . TYR A 1 98 ? -8.074 5.394 17.226 1.00 93.88 98 TYR A C 1
ATOM 749 O O . TYR A 1 98 ? -7.098 5.559 17.949 1.00 93.88 98 TYR A O 1
ATOM 757 N N . ARG A 1 99 ? -9.228 6.007 17.470 1.00 92.50 99 ARG A N 1
ATOM 758 C CA . ARG A 1 99 ? -9.493 6.670 18.747 1.00 92.50 99 ARG A CA 1
ATOM 759 C C . ARG A 1 99 ? -9.415 5.630 19.882 1.00 92.50 99 ARG A C 1
ATOM 761 O O . ARG A 1 99 ? -9.826 4.494 19.654 1.00 92.50 99 ARG A O 1
ATOM 768 N N . PRO A 1 100 ? -8.947 5.998 21.089 1.00 91.19 100 PRO A N 1
ATOM 769 C CA . PRO A 1 100 ? -8.873 5.057 22.205 1.00 91.19 100 PRO A CA 1
ATOM 770 C C . PRO A 1 100 ? -10.197 4.319 22.465 1.00 91.19 100 PRO A C 1
ATOM 772 O O . PRO A 1 100 ? -11.253 4.951 22.586 1.00 91.19 100 PRO A O 1
ATOM 775 N N . GLY A 1 101 ? -10.137 2.989 22.553 1.00 91.00 101 GLY A N 1
ATOM 776 C CA . GLY A 1 101 ? -11.269 2.082 22.749 1.00 91.00 101 GLY A CA 1
ATOM 777 C C . GLY A 1 101 ? -12.092 1.762 21.494 1.00 91.00 101 GLY A C 1
ATOM 778 O O . GLY A 1 101 ? -13.130 1.101 21.609 1.00 91.00 101 GLY A O 1
ATOM 779 N N . GLU A 1 102 ? -11.687 2.228 20.310 1.00 91.62 102 GLU A N 1
ATOM 780 C CA . GLU A 1 102 ? -12.380 1.935 19.052 1.00 91.62 102 GLU A CA 1
ATOM 781 C C . GLU A 1 102 ? -11.816 0.705 18.344 1.00 91.62 102 GLU A C 1
ATOM 783 O O . GLU A 1 102 ? -12.599 -0.010 17.731 1.00 91.62 102 GLU A O 1
ATOM 788 N N . LEU A 1 103 ? -10.519 0.391 18.451 1.00 91.25 103 LEU A N 1
ATOM 789 C CA . LEU A 1 103 ? -9.845 -0.642 17.648 1.00 91.25 103 LEU A CA 1
ATOM 790 C C . LEU A 1 103 ? -10.582 -1.992 17.650 1.00 91.25 103 LEU A C 1
ATOM 792 O O . LEU A 1 103 ? -10.787 -2.597 16.594 1.00 91.25 103 LEU A O 1
ATOM 796 N N . ALA A 1 104 ? -11.031 -2.440 18.825 1.00 90.06 104 ALA A N 1
ATOM 797 C CA . ALA A 1 104 ? -11.745 -3.708 19.003 1.00 90.06 104 ALA A CA 1
ATOM 798 C C . ALA A 1 104 ? -13.143 -3.740 18.347 1.00 90.06 104 ALA A C 1
ATOM 800 O O . ALA A 1 104 ? -13.708 -4.818 18.153 1.00 90.06 104 ALA A O 1
ATOM 801 N N . LYS A 1 105 ? -13.703 -2.576 17.998 1.00 91.56 105 LYS A N 1
ATOM 802 C CA . LYS A 1 105 ? -15.000 -2.422 17.323 1.00 91.56 105 LYS A CA 1
ATOM 803 C C . LYS A 1 105 ? -14.883 -2.459 15.799 1.00 91.56 105 LYS A C 1
ATOM 805 O O . LYS A 1 105 ? -15.907 -2.384 15.132 1.00 91.56 105 LYS A O 1
ATOM 810 N N . HIS A 1 106 ? -13.680 -2.588 15.237 1.00 90.56 106 HIS A N 1
ATOM 811 C CA . HIS A 1 106 ? -13.467 -2.617 13.785 1.00 90.56 106 HIS A CA 1
ATOM 812 C C . HIS A 1 106 ? -12.747 -3.896 13.349 1.00 90.56 106 HIS A C 1
ATOM 814 O O . HIS A 1 106 ? -11.855 -4.395 14.045 1.00 90.56 106 HIS A O 1
ATOM 820 N N . THR A 1 107 ? -13.095 -4.420 12.173 1.00 89.50 107 THR A N 1
ATOM 821 C CA . THR A 1 107 ? -12.449 -5.602 11.580 1.00 89.50 107 THR A CA 1
ATOM 822 C C . THR A 1 107 ? -11.995 -5.346 10.148 1.00 89.50 107 THR A C 1
ATOM 824 O O . THR A 1 107 ? -12.751 -4.819 9.340 1.00 89.50 107 THR A O 1
ATOM 827 N N . LEU A 1 108 ? -10.757 -5.744 9.840 1.00 86.50 108 LEU A N 1
ATOM 828 C CA . LEU A 1 108 ? -10.124 -5.577 8.526 1.00 86.50 108 LEU A CA 1
ATOM 829 C C . LEU A 1 108 ? -9.948 -6.921 7.783 1.00 86.50 108 LEU A C 1
ATOM 831 O O . LEU A 1 108 ? -9.702 -6.952 6.580 1.00 86.50 108 LEU A O 1
ATOM 835 N N . ASP A 1 109 ? -10.086 -8.055 8.478 1.00 71.31 109 ASP A N 1
ATOM 836 C CA . ASP A 1 109 ? -9.705 -9.386 7.972 1.00 71.31 109 ASP A CA 1
ATOM 837 C C . ASP A 1 109 ? -10.786 -10.085 7.126 1.00 71.31 109 ASP A C 1
ATOM 839 O O . ASP A 1 109 ? -10.691 -11.279 6.820 1.00 71.31 109 ASP A O 1
ATOM 843 N N . GLY A 1 110 ? -11.807 -9.338 6.709 1.00 70.38 110 GLY A N 1
ATOM 844 C CA . GLY A 1 110 ? -12.942 -9.822 5.930 1.00 70.38 110 GLY A CA 1
ATOM 845 C C . GLY A 1 110 ? -14.280 -9.491 6.591 1.00 70.38 110 GLY A C 1
ATOM 846 O O . GLY A 1 110 ? -14.324 -8.687 7.521 1.00 70.38 110 GLY A O 1
ATOM 847 N N . PRO A 1 111 ? -15.381 -10.102 6.115 1.00 72.81 111 PRO A N 1
ATOM 848 C CA . PRO A 1 111 ? -16.703 -9.846 6.663 1.00 72.81 111 PRO A CA 1
ATOM 849 C C . PRO A 1 111 ? -16.737 -10.166 8.154 1.00 72.81 111 PRO A C 1
ATOM 851 O O . PRO A 1 111 ? -16.233 -11.208 8.593 1.00 72.81 111 PRO A O 1
ATOM 854 N N . ALA A 1 112 ? -17.368 -9.289 8.924 1.00 78.50 112 ALA A N 1
ATOM 855 C CA . ALA A 1 112 ? -17.542 -9.501 10.346 1.00 78.50 112 ALA A CA 1
ATOM 856 C C . ALA A 1 112 ? -18.331 -10.806 10.587 1.00 78.50 112 ALA A C 1
ATOM 858 O O . ALA A 1 112 ? -19.300 -11.082 9.866 1.00 78.50 112 ALA A O 1
ATOM 859 N N . PRO A 1 113 ? -17.963 -11.621 11.599 1.00 78.56 113 PRO A N 1
ATOM 860 C CA . PRO A 1 113 ? -18.701 -12.835 11.925 1.00 78.56 113 PRO A CA 1
ATOM 861 C C . PRO A 1 113 ? -20.211 -12.594 12.056 1.00 78.56 113 PRO A C 1
ATOM 863 O O . PRO A 1 113 ? -20.679 -11.545 12.505 1.00 78.56 113 PRO A O 1
ATOM 866 N N . ARG A 1 114 ? -21.017 -13.586 11.670 1.00 75.75 114 ARG A N 1
ATOM 867 C CA . ARG A 1 114 ? -22.474 -13.455 11.757 1.00 75.75 114 ARG A CA 1
ATOM 868 C C . ARG A 1 114 ? -22.894 -13.314 13.224 1.00 75.75 114 ARG A C 1
ATOM 870 O O . ARG A 1 114 ? -22.618 -14.201 14.023 1.00 75.75 114 ARG A O 1
ATOM 877 N N . GLY A 1 115 ? -23.590 -12.227 13.552 1.00 75.94 115 GLY A N 1
ATOM 878 C CA . GLY A 1 115 ? -24.054 -11.940 14.915 1.00 75.94 115 GLY A CA 1
ATOM 879 C C . GLY A 1 115 ? -23.049 -11.196 15.801 1.00 75.94 115 GLY A C 1
ATOM 880 O O . GLY A 1 115 ? -23.366 -10.945 16.958 1.00 75.94 115 GLY A O 1
ATOM 881 N N . SER A 1 116 ? -21.871 -10.829 15.287 1.00 79.12 116 SER A N 1
ATOM 882 C CA . SER A 1 116 ? -21.011 -9.833 15.935 1.00 79.12 116 SER A CA 1
ATOM 883 C C . SER A 1 116 ? -21.402 -8.420 15.491 1.00 79.12 116 SER A C 1
ATOM 885 O O . SER A 1 116 ? -22.077 -8.272 14.474 1.00 79.12 116 SER A O 1
ATOM 887 N N . ASP A 1 117 ? -20.952 -7.393 16.213 1.00 81.38 117 ASP A N 1
ATOM 888 C CA . ASP A 1 117 ? -21.235 -5.974 15.929 1.00 81.38 117 ASP A CA 1
ATOM 889 C C . ASP A 1 117 ? -20.022 -5.096 15.516 1.00 81.38 117 ASP A C 1
ATOM 891 O O . ASP A 1 117 ? -20.116 -3.879 15.622 1.00 81.38 117 ASP A O 1
ATOM 895 N N . PRO A 1 118 ? -18.860 -5.621 15.060 1.00 86.44 118 PRO A N 1
ATOM 896 C CA . PRO A 1 118 ? -17.803 -4.737 14.599 1.00 86.44 118 PRO A CA 1
ATOM 897 C C . PRO A 1 118 ? -18.153 -4.129 13.234 1.00 86.44 118 PRO A C 1
ATOM 899 O O . PRO A 1 118 ? -18.792 -4.778 12.392 1.00 86.44 118 PRO A O 1
ATOM 902 N N . THR A 1 119 ? -17.688 -2.904 13.018 1.00 88.69 119 THR A N 1
ATOM 903 C CA . THR A 1 119 ? -17.706 -2.202 11.734 1.00 88.69 119 THR A CA 1
ATOM 904 C C . THR A 1 119 ? -16.690 -2.841 10.793 1.00 88.69 119 THR A C 1
ATOM 906 O O . THR A 1 119 ? -15.547 -3.117 11.170 1.00 88.69 119 THR A O 1
ATOM 909 N N . GLU A 1 120 ? -17.115 -3.114 9.561 1.00 88.31 120 GLU A N 1
ATOM 910 C CA . GLU A 1 120 ? -16.250 -3.710 8.542 1.00 88.31 120 GLU A CA 1
ATOM 911 C C . GLU A 1 120 ? -15.389 -2.627 7.895 1.00 88.31 120 GLU A C 1
ATOM 913 O O . GLU A 1 120 ? -15.905 -1.638 7.380 1.00 88.31 120 GLU A O 1
ATOM 918 N N . GLU A 1 121 ? -14.074 -2.802 7.904 1.00 89.56 121 GLU A N 1
ATOM 919 C CA . GLU A 1 121 ? -13.130 -1.859 7.320 1.00 89.56 121 GLU A CA 1
ATOM 920 C C . GLU A 1 121 ? -12.515 -2.405 6.032 1.00 89.56 121 GLU A C 1
ATOM 922 O O . GLU A 1 121 ? -12.184 -3.586 5.914 1.00 89.56 121 GLU A O 1
ATOM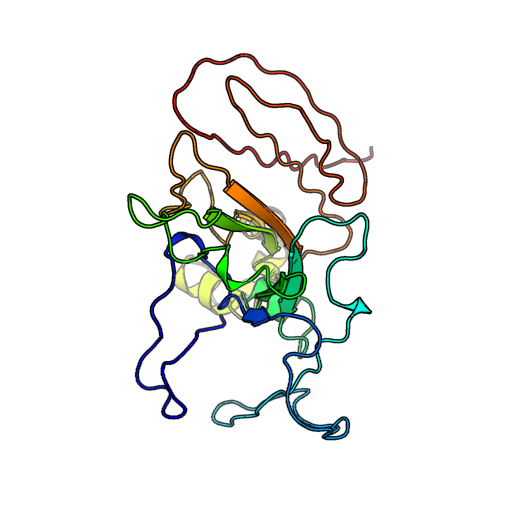 927 N N . VAL A 1 122 ? -12.320 -1.517 5.058 1.00 89.94 122 VAL A N 1
ATOM 928 C CA . VAL A 1 122 ? -11.554 -1.787 3.836 1.00 89.94 122 VAL A CA 1
ATOM 929 C C . VAL A 1 122 ? -10.580 -0.652 3.569 1.00 89.94 122 VAL A C 1
ATOM 931 O O . VAL A 1 122 ? -10.842 0.506 3.902 1.00 89.94 122 VAL A O 1
ATOM 934 N N . LEU A 1 123 ? -9.451 -0.982 2.941 1.00 90.19 123 LEU A N 1
ATOM 935 C CA . LEU A 1 123 ? -8.423 -0.010 2.594 1.00 90.19 123 LEU A CA 1
ATOM 936 C C . LEU A 1 123 ? -8.046 -0.103 1.115 1.00 90.19 123 LEU A C 1
ATOM 938 O O . LEU A 1 123 ? -7.761 -1.174 0.575 1.00 90.19 123 LEU A O 1
ATOM 942 N N . THR A 1 124 ? -8.011 1.042 0.445 1.00 91.12 124 THR A N 1
ATOM 943 C CA . THR A 1 124 ? -7.595 1.112 -0.957 1.00 91.12 124 THR A CA 1
ATOM 944 C C . THR A 1 124 ? -6.571 2.204 -1.176 1.00 91.12 124 THR A C 1
ATOM 946 O O . THR A 1 124 ? -6.829 3.376 -0.904 1.00 91.12 124 THR A O 1
ATOM 949 N N . LEU A 1 125 ? -5.445 1.798 -1.742 1.00 90.00 125 LEU A N 1
ATOM 950 C CA . LEU A 1 125 ? -4.428 2.640 -2.328 1.00 90.00 125 LEU A CA 1
ATOM 951 C C . LEU A 1 125 ? -4.763 2.901 -3.792 1.00 90.00 125 LEU A C 1
ATOM 953 O O . LEU A 1 125 ? -4.724 1.985 -4.617 1.00 90.00 125 LEU A O 1
ATOM 957 N N . PHE A 1 126 ? -5.050 4.159 -4.099 1.00 88.06 126 PHE A N 1
ATOM 958 C CA . PHE A 1 126 ? -5.144 4.666 -5.460 1.00 88.06 126 PHE A CA 1
ATOM 959 C C . PHE A 1 126 ? -3.774 5.185 -5.882 1.00 88.06 126 PHE A C 1
ATOM 961 O O . PHE A 1 126 ? -3.223 6.091 -5.253 1.00 88.06 126 PHE A O 1
ATOM 968 N N . MET A 1 127 ? -3.211 4.588 -6.929 1.00 85.12 127 MET A N 1
ATOM 969 C CA . MET A 1 127 ? -1.874 4.931 -7.397 1.00 85.12 127 MET A CA 1
ATOM 970 C C . MET A 1 127 ? -1.749 4.684 -8.899 1.00 85.12 127 MET A C 1
ATOM 972 O O . MET A 1 127 ? -2.193 3.657 -9.415 1.00 85.12 127 MET A O 1
ATOM 976 N N . ILE A 1 128 ? -1.089 5.611 -9.591 1.00 89.56 128 ILE A N 1
ATOM 977 C CA . ILE A 1 128 ? -0.480 5.323 -10.889 1.00 89.56 128 ILE A CA 1
ATOM 978 C C . ILE A 1 128 ? 0.889 4.731 -10.580 1.00 89.56 128 ILE A C 1
ATOM 980 O O . ILE A 1 128 ? 1.780 5.440 -10.118 1.00 89.56 128 ILE A O 1
ATOM 984 N N . VAL A 1 129 ? 1.038 3.421 -10.754 1.00 91.06 129 VAL A N 1
ATOM 985 C CA . VAL A 1 129 ? 2.328 2.760 -10.561 1.00 91.06 129 VAL A CA 1
ATOM 986 C C . VAL A 1 129 ? 3.157 3.010 -11.814 1.00 91.06 129 VAL A C 1
ATOM 988 O O . VAL A 1 129 ? 2.886 2.422 -12.861 1.00 91.06 129 VAL A O 1
ATOM 991 N N . ASP A 1 130 ? 4.124 3.920 -11.713 1.00 92.94 130 ASP A N 1
ATOM 992 C CA . ASP A 1 130 ? 5.061 4.220 -12.790 1.00 92.94 130 ASP A CA 1
ATOM 993 C C . ASP A 1 130 ? 6.192 3.185 -12.810 1.00 92.94 130 ASP A C 1
ATOM 995 O O . ASP A 1 130 ? 7.224 3.325 -12.148 1.00 92.94 130 ASP A O 1
ATOM 999 N N . GLU A 1 131 ? 5.991 2.116 -13.582 1.00 93.69 131 GLU A N 1
ATOM 1000 C CA . GLU A 1 131 ? 6.986 1.050 -13.723 1.00 93.69 131 GLU A CA 1
ATOM 1001 C C . GLU A 1 131 ? 8.277 1.535 -14.394 1.00 93.69 131 GLU A C 1
ATOM 1003 O O . GLU A 1 131 ? 9.301 0.876 -14.243 1.00 93.69 131 GLU A O 1
ATOM 1008 N N . ASN A 1 132 ? 8.292 2.692 -15.072 1.00 93.12 132 ASN A N 1
ATOM 1009 C CA . ASN A 1 132 ? 9.530 3.235 -15.647 1.00 93.12 132 ASN A CA 1
ATOM 1010 C C . ASN A 1 132 ? 10.558 3.597 -14.564 1.00 93.12 132 ASN A C 1
ATOM 1012 O O . ASN A 1 132 ? 11.764 3.584 -14.826 1.00 93.12 132 ASN A O 1
ATOM 1016 N N . LEU A 1 133 ? 10.079 3.905 -13.356 1.00 92.50 133 LEU A N 1
ATOM 1017 C CA . LEU A 1 133 ? 10.889 4.276 -12.200 1.00 92.50 133 LEU A CA 1
ATOM 1018 C C . LEU A 1 133 ? 11.094 3.116 -11.218 1.00 92.50 133 LEU A C 1
ATOM 1020 O O . LEU A 1 133 ? 11.789 3.300 -10.222 1.00 92.50 133 LEU A O 1
ATOM 1024 N N . SER A 1 134 ? 10.535 1.927 -11.468 1.00 94.19 134 SER A N 1
ATOM 1025 C CA . SER A 1 134 ? 10.699 0.780 -10.568 1.00 94.19 134 SER A CA 1
ATOM 1026 C C . SER A 1 134 ? 12.095 0.154 -10.683 1.00 94.19 134 SER A C 1
ATOM 1028 O O . SER A 1 134 ? 12.783 0.290 -11.694 1.00 94.19 134 SER A O 1
ATOM 1030 N N . PHE A 1 135 ? 12.532 -0.583 -9.659 1.00 94.81 135 PHE A N 1
ATOM 1031 C CA . PHE A 1 135 ? 13.764 -1.383 -9.728 1.00 94.81 135 PHE A CA 1
ATOM 1032 C C . PHE A 1 135 ? 13.675 -2.523 -10.749 1.00 94.81 135 PHE A C 1
ATOM 1034 O O . PHE A 1 135 ? 14.694 -3.074 -11.166 1.00 94.81 135 PHE A O 1
ATOM 1041 N N . TYR A 1 136 ? 12.459 -2.909 -11.140 1.00 94.81 136 TYR A N 1
ATOM 1042 C CA . TYR A 1 136 ? 12.205 -4.108 -11.932 1.00 94.81 136 TYR A CA 1
ATOM 1043 C C . TYR A 1 136 ? 12.095 -3.835 -13.433 1.00 94.81 136 TYR A C 1
ATOM 1045 O O . TYR A 1 136 ? 11.993 -4.791 -14.202 1.00 94.81 136 TYR A O 1
ATOM 1053 N N . ILE A 1 137 ? 12.154 -2.573 -13.867 1.00 93.50 137 ILE A N 1
ATOM 1054 C CA . ILE A 1 137 ? 11.946 -2.163 -15.262 1.00 93.50 137 ILE A CA 1
ATOM 1055 C C . ILE A 1 137 ? 12.811 -2.940 -16.268 1.00 93.50 137 ILE A C 1
ATOM 1057 O O . ILE A 1 137 ? 12.292 -3.434 -17.269 1.00 93.50 137 ILE A O 1
ATOM 1061 N N . ASP A 1 138 ? 14.104 -3.144 -15.994 1.00 92.38 138 ASP A N 1
ATOM 1062 C CA . ASP A 1 138 ? 14.999 -3.868 -16.911 1.00 92.38 138 ASP A CA 1
ATOM 1063 C C . ASP A 1 138 ? 14.641 -5.349 -17.005 1.00 92.38 138 ASP A C 1
ATOM 1065 O O . ASP A 1 138 ? 14.501 -5.897 -18.100 1.00 92.38 138 ASP A O 1
ATOM 1069 N N . GLY A 1 139 ? 14.464 -5.997 -15.851 1.00 92.31 139 GLY A N 1
ATOM 1070 C CA . GLY A 1 139 ? 14.105 -7.412 -15.788 1.00 92.31 139 GLY A CA 1
ATOM 1071 C C . GLY A 1 139 ? 12.743 -7.679 -16.424 1.00 92.31 139 GLY A C 1
ATOM 1072 O O . GLY A 1 139 ? 12.590 -8.630 -17.188 1.00 92.31 139 GLY A O 1
ATOM 1073 N N . ASN A 1 140 ? 11.766 -6.812 -16.164 1.00 92.62 140 ASN A N 1
ATOM 1074 C CA . ASN A 1 140 ? 10.432 -6.909 -16.742 1.00 92.62 140 ASN A CA 1
ATOM 1075 C C . ASN A 1 140 ? 10.466 -6.707 -18.258 1.00 92.62 140 ASN A C 1
ATOM 1077 O O . ASN A 1 140 ? 9.865 -7.503 -18.976 1.00 92.62 140 ASN A O 1
ATOM 1081 N N . THR A 1 141 ? 11.207 -5.716 -18.758 1.00 91.00 141 THR A N 1
ATOM 1082 C CA . THR A 1 141 ? 11.309 -5.462 -20.203 1.00 91.00 141 THR A CA 1
ATOM 1083 C C . THR A 1 141 ? 11.918 -6.659 -20.926 1.00 91.00 141 THR A C 1
ATOM 1085 O O . THR A 1 141 ? 11.325 -7.165 -21.877 1.00 91.00 141 THR A O 1
ATOM 1088 N N . LEU A 1 142 ? 13.046 -7.177 -20.433 1.00 91.00 142 LEU A N 1
ATOM 1089 C CA . LEU A 1 142 ? 13.726 -8.326 -21.039 1.00 91.00 142 LEU A CA 1
ATOM 1090 C C . LEU A 1 142 ? 12.891 -9.613 -21.003 1.00 91.00 142 LEU A C 1
ATOM 1092 O O . LEU A 1 142 ? 12.978 -10.422 -21.919 1.00 91.00 142 LEU A O 1
ATOM 1096 N N . ASN A 1 143 ? 12.090 -9.812 -19.954 1.00 91.12 143 ASN A N 1
ATOM 1097 C CA . ASN A 1 143 ? 11.316 -11.044 -19.779 1.00 91.12 143 ASN A CA 1
ATOM 1098 C C . ASN A 1 143 ? 9.930 -11.001 -20.437 1.00 91.12 143 ASN A C 1
ATOM 1100 O O . ASN A 1 143 ? 9.315 -12.049 -20.629 1.00 91.12 143 ASN A O 1
ATOM 1104 N N . ARG A 1 144 ? 9.386 -9.809 -20.708 1.00 88.12 144 ARG A N 1
ATOM 1105 C CA . ARG A 1 144 ? 8.013 -9.630 -21.218 1.00 88.12 144 ARG A CA 1
ATOM 1106 C C . ARG A 1 144 ? 7.958 -9.123 -22.654 1.00 88.12 144 ARG A C 1
ATOM 1108 O O . ARG A 1 144 ? 6.870 -9.053 -23.217 1.00 88.12 144 ARG A O 1
ATOM 1115 N N . THR A 1 145 ? 9.098 -8.776 -23.239 1.00 87.12 145 THR A N 1
ATOM 1116 C CA . THR A 1 145 ? 9.199 -8.265 -24.608 1.00 87.12 145 THR A CA 1
ATOM 1117 C C . THR A 1 145 ? 10.328 -8.968 -25.358 1.00 87.12 145 THR A C 1
ATOM 1119 O O . THR A 1 145 ? 11.159 -9.639 -24.756 1.00 87.12 145 THR A O 1
ATOM 1122 N N . ASN A 1 146 ? 10.382 -8.777 -26.676 1.00 87.44 146 ASN A N 1
ATOM 1123 C CA . ASN A 1 146 ? 11.485 -9.260 -27.512 1.00 87.44 146 ASN A CA 1
ATOM 1124 C C . ASN A 1 146 ? 12.615 -8.222 -27.658 1.00 87.44 146 ASN A C 1
ATOM 1126 O O . ASN A 1 146 ? 13.410 -8.312 -28.592 1.00 87.44 146 ASN A O 1
ATOM 1130 N N . ILE A 1 147 ? 12.672 -7.215 -26.778 1.00 85.69 147 ILE A N 1
ATOM 1131 C CA . ILE A 1 147 ? 13.671 -6.147 -26.851 1.00 85.69 147 ILE A CA 1
ATOM 1132 C C . ILE A 1 147 ? 15.030 -6.696 -26.392 1.00 85.69 147 ILE A C 1
ATOM 1134 O O . ILE A 1 147 ? 15.145 -7.203 -25.270 1.00 85.69 147 ILE A O 1
ATOM 1138 N N . PRO A 1 148 ? 16.090 -6.590 -27.212 1.00 86.50 148 PRO A N 1
ATOM 1139 C CA . PRO A 1 148 ? 17.420 -7.010 -26.804 1.00 86.50 148 PRO A CA 1
ATOM 1140 C C . PRO A 1 148 ? 18.002 -6.042 -25.766 1.00 86.50 148 PRO A C 1
ATOM 1142 O O . PRO A 1 148 ? 17.745 -4.838 -25.783 1.00 86.50 148 PRO A O 1
ATOM 1145 N N . ARG A 1 149 ? 18.875 -6.549 -24.885 1.00 87.81 149 ARG A N 1
ATOM 1146 C CA . ARG A 1 149 ? 19.486 -5.753 -23.802 1.00 87.81 149 ARG A CA 1
ATOM 1147 C C . ARG A 1 149 ? 20.175 -4.471 -24.290 1.00 87.81 149 ARG A C 1
ATOM 1149 O O . ARG A 1 149 ? 20.134 -3.466 -23.589 1.00 87.81 149 ARG A O 1
ATOM 1156 N N . GLY A 1 150 ? 20.783 -4.500 -25.476 1.00 87.88 150 GLY A N 1
ATOM 1157 C CA . GLY A 1 150 ? 21.454 -3.336 -26.065 1.00 87.88 150 GLY A CA 1
ATOM 1158 C C . GLY A 1 150 ? 20.517 -2.182 -26.439 1.00 87.88 150 GLY A C 1
ATOM 1159 O O . GLY A 1 150 ? 20.976 -1.053 -26.561 1.00 87.88 150 GLY A O 1
ATOM 1160 N N . GLU A 1 151 ? 19.213 -2.438 -26.573 1.00 87.19 151 GLU A N 1
ATOM 1161 C CA . GLU A 1 151 ? 18.221 -1.460 -27.039 1.00 87.19 151 GLU A CA 1
ATOM 1162 C C . GLU A 1 151 ? 17.288 -0.959 -25.926 1.00 87.19 151 GLU A C 1
ATOM 1164 O O . GLU A 1 151 ? 16.414 -0.129 -26.183 1.00 87.19 151 GLU A O 1
ATOM 1169 N N . LEU A 1 152 ? 17.471 -1.410 -24.678 1.00 86.44 152 LEU A N 1
ATOM 1170 C CA . LEU A 1 152 ? 16.618 -1.021 -23.546 1.00 86.44 152 LEU A CA 1
ATOM 1171 C C . LEU A 1 152 ? 16.541 0.499 -23.369 1.00 86.44 152 LEU A C 1
ATOM 1173 O O . LEU A 1 152 ? 15.464 1.042 -23.150 1.00 86.44 152 LEU A O 1
ATOM 1177 N N . GLN A 1 153 ? 17.674 1.192 -23.500 1.00 82.50 153 GLN A N 1
ATOM 1178 C CA . GLN A 1 153 ? 17.734 2.643 -23.308 1.00 82.50 153 GLN A CA 1
ATOM 1179 C C . GLN A 1 153 ? 16.979 3.409 -24.396 1.00 82.50 153 GLN A C 1
ATOM 1181 O O . GLN A 1 153 ? 16.309 4.388 -24.095 1.00 82.50 153 GLN A O 1
ATOM 1186 N N . VAL A 1 154 ? 17.040 2.943 -25.646 1.00 81.62 154 VAL A N 1
ATOM 1187 C CA . VAL A 1 154 ? 16.314 3.572 -26.759 1.00 81.62 154 VAL A CA 1
ATOM 1188 C C . VAL A 1 154 ? 14.811 3.378 -26.579 1.00 81.62 154 VAL A C 1
ATOM 1190 O O . VAL A 1 154 ? 14.052 4.332 -26.704 1.00 81.62 154 VAL A O 1
ATOM 1193 N N . ASN A 1 155 ? 14.386 2.170 -26.199 1.00 84.81 155 ASN A N 1
ATOM 1194 C CA . ASN A 1 155 ? 12.973 1.877 -25.963 1.00 84.81 155 ASN A CA 1
ATOM 1195 C C . ASN A 1 155 ? 12.405 2.643 -24.759 1.00 84.81 155 ASN A C 1
ATOM 1197 O O . ASN A 1 155 ? 11.264 3.075 -24.806 1.00 84.81 155 ASN A O 1
ATOM 1201 N N . ARG A 1 156 ? 13.193 2.899 -23.707 1.00 87.06 156 ARG A N 1
ATOM 1202 C CA . ARG A 1 156 ? 12.751 3.713 -22.557 1.00 87.06 156 ARG A CA 1
ATOM 1203 C C . ARG A 1 156 ? 12.436 5.167 -22.901 1.00 87.06 156 ARG A C 1
ATOM 1205 O O . ARG A 1 156 ? 11.721 5.822 -22.146 1.00 87.06 156 ARG A O 1
ATOM 1212 N N . LEU A 1 157 ? 13.003 5.685 -23.986 1.00 89.25 157 LEU A N 1
ATOM 1213 C CA . LEU A 1 157 ? 12.723 7.037 -24.467 1.00 89.25 157 LEU A CA 1
ATOM 1214 C C . LEU A 1 157 ? 11.482 7.087 -25.362 1.00 89.25 157 LEU A C 1
ATOM 1216 O O . LEU A 1 157 ? 11.008 8.181 -25.660 1.00 89.25 157 LEU A O 1
ATOM 1220 N N . ASP A 1 158 ? 10.960 5.933 -25.786 1.00 91.75 158 ASP A N 1
ATOM 1221 C CA . ASP A 1 158 ? 9.736 5.873 -26.571 1.00 91.75 158 ASP A CA 1
ATOM 1222 C C . ASP A 1 158 ? 8.526 6.272 -25.702 1.00 91.75 158 ASP A C 1
ATOM 1224 O O . ASP A 1 158 ? 8.289 5.659 -24.654 1.00 91.75 158 ASP A O 1
ATOM 1228 N N . PRO A 1 159 ? 7.728 7.274 -26.113 1.00 92.50 159 PRO A N 1
ATOM 1229 C CA . PRO A 1 159 ? 6.560 7.700 -25.345 1.00 92.50 159 PRO A CA 1
ATOM 1230 C C . PRO A 1 159 ? 5.510 6.596 -25.184 1.00 92.50 159 PRO A C 1
ATOM 1232 O O . PRO A 1 159 ? 4.852 6.520 -24.149 1.00 92.50 159 PRO A O 1
ATOM 1235 N N . GLY A 1 160 ? 5.361 5.721 -26.185 1.00 91.19 160 GLY A N 1
ATOM 1236 C CA . GLY A 1 160 ? 4.441 4.588 -26.121 1.00 91.19 160 GLY A CA 1
ATOM 1237 C C . GLY A 1 160 ? 4.875 3.565 -25.076 1.00 91.19 160 GLY A C 1
ATOM 1238 O O . GLY A 1 160 ? 4.043 3.069 -24.317 1.00 91.19 160 GLY A O 1
ATOM 1239 N N . PHE A 1 161 ? 6.178 3.296 -24.978 1.00 91.81 161 PHE A N 1
ATOM 1240 C CA . PHE A 1 161 ? 6.749 2.468 -23.920 1.00 91.81 161 PHE A CA 1
ATOM 1241 C C . PHE A 1 161 ? 6.509 3.078 -22.535 1.00 91.81 161 PHE A C 1
ATOM 1243 O O . PHE A 1 161 ? 6.002 2.383 -21.651 1.00 91.81 161 PHE A O 1
ATOM 1250 N N . GLN A 1 162 ? 6.805 4.371 -22.359 1.00 92.56 162 GLN A N 1
ATOM 1251 C CA . GLN A 1 162 ? 6.603 5.071 -21.087 1.00 92.56 162 GLN A CA 1
ATOM 1252 C C . GLN A 1 162 ? 5.144 5.020 -20.636 1.00 92.56 162 GLN A C 1
ATOM 1254 O O . GLN A 1 162 ? 4.870 4.582 -19.518 1.00 92.56 162 GLN A O 1
ATOM 1259 N N . GLU A 1 163 ? 4.219 5.379 -21.528 1.00 91.06 163 GLU A N 1
ATOM 1260 C CA . GLU A 1 163 ? 2.781 5.355 -21.258 1.00 91.06 163 GLU A CA 1
ATOM 1261 C C . GLU A 1 163 ? 2.299 3.939 -20.944 1.00 91.06 163 GLU A C 1
ATOM 1263 O O . GLU A 1 163 ? 1.558 3.717 -19.986 1.00 91.06 163 GLU A O 1
ATOM 1268 N N . SER A 1 164 ? 2.784 2.939 -21.690 1.00 91.69 164 SER A N 1
ATOM 1269 C CA . SER A 1 164 ? 2.414 1.546 -21.444 1.00 91.69 164 SER A CA 1
ATOM 1270 C C . SER A 1 164 ? 2.782 1.084 -20.034 1.00 91.69 164 SER A C 1
ATOM 1272 O O . SER A 1 164 ? 2.139 0.167 -19.522 1.00 91.69 164 SER A O 1
ATOM 1274 N N . ASN A 1 165 ? 3.770 1.711 -19.391 1.00 93.75 165 ASN A N 1
ATOM 1275 C CA . ASN A 1 165 ? 4.260 1.390 -18.053 1.00 93.75 165 ASN A CA 1
ATOM 1276 C C . ASN A 1 165 ? 3.572 2.179 -16.927 1.00 93.75 165 ASN A C 1
ATOM 1278 O O . ASN A 1 165 ? 3.796 1.858 -15.761 1.00 93.75 165 ASN A O 1
ATOM 1282 N N . LEU A 1 166 ? 2.681 3.122 -17.243 1.00 91.88 166 LEU A N 1
ATOM 1283 C CA . LEU A 1 166 ? 1.864 3.828 -16.254 1.00 91.88 166 LEU A CA 1
ATOM 1284 C C . LEU A 1 166 ? 0.629 2.999 -15.876 1.00 91.88 166 LEU A C 1
ATOM 1286 O O . LEU A 1 166 ? -0.405 2.991 -16.553 1.00 91.88 166 LEU A O 1
ATOM 1290 N N . LYS A 1 167 ? 0.715 2.263 -14.764 1.00 90.94 167 LYS A N 1
ATOM 1291 C CA . LYS A 1 167 ? -0.355 1.354 -14.329 1.00 90.94 167 LYS A CA 1
ATOM 1292 C C . LYS A 1 167 ? -1.314 2.059 -13.376 1.00 90.94 167 LYS A C 1
ATOM 1294 O O . LYS A 1 167 ? -1.068 2.156 -12.178 1.00 90.94 167 LYS A O 1
ATOM 1299 N N . HIS A 1 168 ? -2.442 2.505 -13.909 1.00 88.50 168 HIS A N 1
ATOM 1300 C CA . HIS A 1 168 ? -3.533 3.105 -13.143 1.00 88.50 168 HIS A CA 1
ATOM 1301 C C . HIS A 1 168 ? -4.258 2.028 -12.324 1.00 88.50 168 HIS A C 1
ATOM 1303 O O . HIS A 1 168 ? -5.046 1.251 -12.872 1.00 88.50 168 HIS A O 1
ATOM 1309 N N . ALA A 1 169 ? -3.957 1.939 -11.027 1.00 88.25 169 ALA A N 1
ATOM 1310 C CA . ALA A 1 169 ? -4.309 0.776 -10.224 1.00 88.25 169 ALA A CA 1
ATOM 1311 C C . ALA A 1 169 ? -4.945 1.125 -8.871 1.00 88.25 169 ALA A C 1
ATOM 1313 O O . ALA A 1 169 ? -4.627 2.131 -8.236 1.00 88.25 169 ALA A O 1
ATOM 1314 N N . ILE A 1 170 ? -5.805 0.215 -8.404 1.00 90.50 170 ILE A N 1
ATOM 1315 C CA . ILE A 1 170 ? -6.295 0.167 -7.022 1.00 90.50 170 ILE A CA 1
ATOM 1316 C C . ILE A 1 170 ? -5.649 -1.048 -6.363 1.00 90.50 170 ILE A C 1
ATOM 1318 O O . ILE A 1 170 ? -5.802 -2.170 -6.853 1.00 90.50 170 ILE A O 1
ATOM 1322 N N . ASN A 1 171 ? -4.878 -0.838 -5.295 1.00 93.12 171 ASN A N 1
ATOM 1323 C CA . ASN A 1 171 ? -4.091 -1.886 -4.628 1.00 93.12 171 ASN A CA 1
ATOM 1324 C C . ASN A 1 171 ? -3.210 -2.696 -5.607 1.00 93.12 171 ASN A C 1
ATOM 1326 O O . ASN A 1 171 ? -2.973 -3.890 -5.407 1.00 93.12 171 ASN A O 1
ATOM 1330 N N . GLY A 1 172 ? -2.726 -2.075 -6.689 1.00 92.19 172 GLY A N 1
ATOM 1331 C CA . GLY A 1 172 ? -1.920 -2.751 -7.715 1.00 92.19 172 GLY A CA 1
ATOM 1332 C C . GLY A 1 172 ? -2.712 -3.716 -8.607 1.00 92.19 172 GLY A C 1
ATOM 1333 O O . GLY A 1 172 ? -2.145 -4.663 -9.156 1.00 92.19 172 GLY A O 1
ATOM 1334 N N . ARG A 1 173 ? -4.034 -3.540 -8.716 1.00 93.00 173 ARG A N 1
ATOM 1335 C CA . ARG A 1 173 ? -4.908 -4.259 -9.652 1.00 93.00 173 ARG A CA 1
ATOM 1336 C C . ARG A 1 173 ? -5.562 -3.280 -10.620 1.00 93.00 173 ARG A C 1
ATOM 1338 O O . ARG A 1 173 ? -5.867 -2.147 -10.258 1.00 93.00 173 ARG A O 1
ATOM 1345 N N . LEU A 1 174 ? -5.773 -3.743 -11.850 1.00 89.56 174 LEU A N 1
ATOM 1346 C CA . LEU A 1 174 ? -6.352 -2.970 -12.948 1.00 89.56 174 LEU A CA 1
ATOM 1347 C C . LEU A 1 174 ? -7.623 -3.652 -13.467 1.00 89.56 174 LEU A C 1
ATOM 1349 O O . LEU A 1 174 ? -7.804 -4.853 -13.263 1.00 89.56 174 LEU A O 1
ATOM 1353 N N . PHE A 1 175 ? -8.469 -2.891 -14.165 1.00 86.50 175 PHE A N 1
ATOM 1354 C CA . PHE A 1 175 ? -9.615 -3.396 -14.938 1.00 86.50 175 PHE A CA 1
ATOM 1355 C C . PHE A 1 175 ? -10.583 -4.302 -14.153 1.00 86.50 175 PHE A C 1
ATOM 1357 O O . PHE A 1 175 ? -11.051 -5.309 -14.670 1.00 86.50 175 PHE A O 1
ATOM 1364 N N . GLY A 1 176 ? -10.875 -3.959 -12.894 1.00 81.19 176 GLY A N 1
ATOM 1365 C CA . GLY A 1 176 ? -11.827 -4.713 -12.066 1.00 81.19 176 GLY A CA 1
ATOM 1366 C C . GLY A 1 176 ? -11.287 -6.023 -11.481 1.00 81.19 176 GLY A C 1
ATOM 1367 O O . GLY A 1 176 ? -12.035 -6.747 -10.839 1.00 81.19 176 GLY A O 1
ATOM 1368 N N . ASN A 1 177 ? -9.989 -6.307 -11.622 1.00 89.31 177 ASN A N 1
ATOM 1369 C CA . ASN A 1 177 ? -9.366 -7.535 -11.109 1.00 89.31 177 ASN A CA 1
ATOM 1370 C C . ASN A 1 177 ? -8.980 -7.457 -9.613 1.00 89.31 177 ASN A C 1
ATOM 1372 O O . ASN A 1 177 ? -8.086 -8.177 -9.157 1.00 89.31 177 ASN A O 1
ATOM 1376 N N . LEU A 1 178 ? -9.581 -6.537 -8.849 1.00 89.25 178 LEU A N 1
ATOM 1377 C CA . LEU A 1 178 ? -9.386 -6.444 -7.402 1.00 89.25 178 LEU A CA 1
ATOM 1378 C C . LEU A 1 178 ? -10.377 -7.371 -6.697 1.00 89.25 178 LEU A C 1
ATOM 1380 O O . LEU A 1 178 ? -11.520 -7.009 -6.438 1.00 89.25 178 LEU A O 1
ATOM 1384 N N . GLU A 1 179 ? -9.922 -8.580 -6.402 1.00 88.75 179 GLU A N 1
ATOM 1385 C CA . GLU A 1 179 ? -10.736 -9.612 -5.766 1.00 88.75 179 GLU A CA 1
ATOM 1386 C C . GLU A 1 179 ? -10.700 -9.537 -4.234 1.00 88.75 179 GLU A C 1
ATOM 1388 O O . GLU A 1 179 ? -9.754 -9.030 -3.629 1.00 88.75 179 GLU A O 1
ATOM 1393 N N . GLY A 1 180 ? -11.724 -10.111 -3.601 1.00 87.12 180 GLY A N 1
ATOM 1394 C CA . GLY A 1 180 ? 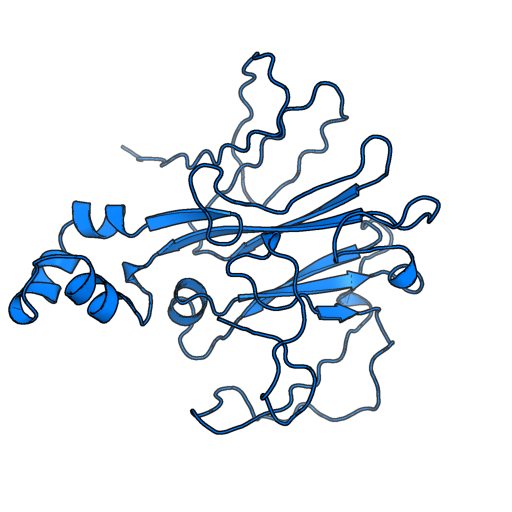-11.780 -10.313 -2.152 1.00 87.12 180 GLY A CA 1
ATOM 1395 C C . GLY A 1 180 ? -12.317 -9.129 -1.348 1.00 87.12 180 GLY A C 1
ATOM 1396 O O . GLY A 1 180 ? -12.450 -9.258 -0.134 1.00 87.12 180 GLY A O 1
ATOM 1397 N N . LEU A 1 181 ? -12.646 -8.003 -1.988 1.00 86.31 181 LEU A N 1
ATOM 1398 C CA . LEU A 1 181 ? -13.275 -6.860 -1.327 1.00 86.31 181 LEU A CA 1
ATOM 1399 C C . LEU A 1 181 ? -14.778 -7.129 -1.172 1.00 86.31 181 LEU A C 1
ATOM 1401 O O . LEU A 1 181 ? -15.572 -6.837 -2.062 1.00 86.31 181 LEU A O 1
ATOM 1405 N N . ASN A 1 182 ? -15.145 -7.733 -0.042 1.00 83.88 182 ASN A N 1
ATOM 1406 C CA . ASN A 1 182 ? -16.513 -8.133 0.273 1.00 83.88 182 ASN A CA 1
ATOM 1407 C C . ASN A 1 182 ? -16.977 -7.442 1.557 1.00 83.88 182 ASN A C 1
ATOM 1409 O O . ASN A 1 182 ? -16.317 -7.563 2.585 1.00 83.88 182 ASN A O 1
ATOM 1413 N N . LEU A 1 183 ? -18.131 -6.777 1.486 1.00 83.31 183 LEU A N 1
ATOM 1414 C CA . LEU A 1 183 ? -18.813 -6.139 2.613 1.00 83.31 183 LEU A CA 1
ATOM 1415 C C . LEU A 1 183 ? -20.209 -6.746 2.795 1.00 83.31 183 LEU A C 1
ATOM 1417 O O . LEU A 1 183 ? -20.836 -7.202 1.830 1.00 83.31 183 LEU A O 1
ATOM 1421 N N . THR A 1 184 ? -20.713 -6.738 4.023 1.00 83.75 184 THR A N 1
ATOM 1422 C CA . THR A 1 184 ? -22.017 -7.299 4.376 1.00 83.75 184 THR A CA 1
ATOM 1423 C C . THR A 1 184 ? -23.129 -6.267 4.198 1.00 83.75 184 T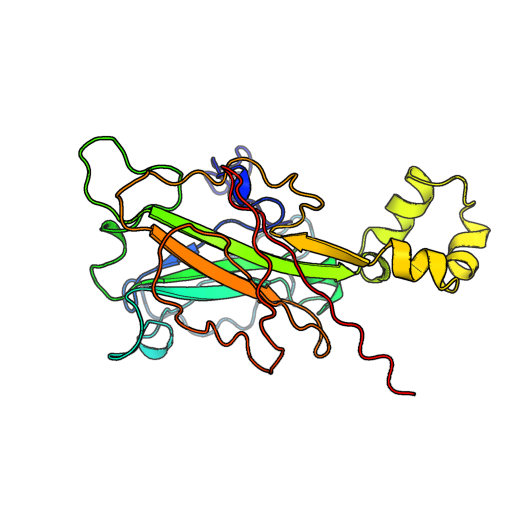HR A C 1
ATOM 1425 O O . THR A 1 184 ? -23.108 -5.176 4.765 1.00 83.75 184 THR A O 1
ATOM 1428 N N . VAL A 1 185 ? -24.164 -6.635 3.440 1.00 82.00 185 VAL A N 1
ATOM 1429 C CA . VAL A 1 185 ? -25.341 -5.780 3.222 1.00 82.00 185 VAL A CA 1
ATOM 1430 C C . VAL A 1 185 ? -26.042 -5.470 4.548 1.00 82.00 185 VAL A C 1
ATOM 1432 O O . VAL A 1 185 ? -26.347 -6.376 5.321 1.00 82.00 185 VAL A O 1
ATOM 1435 N N . GLY A 1 186 ? -26.350 -4.190 4.771 1.00 79.69 186 GLY A N 1
ATOM 1436 C CA . GLY A 1 186 ? -27.074 -3.715 5.954 1.00 79.69 186 GLY A CA 1
ATOM 1437 C C . GLY A 1 186 ? -26.202 -3.480 7.189 1.00 79.69 186 GLY A C 1
ATOM 1438 O O . GLY A 1 186 ? -26.752 -3.163 8.240 1.00 79.69 186 GLY A O 1
ATOM 1439 N N . ARG A 1 187 ? -24.875 -3.620 7.077 1.00 79.81 187 ARG A N 1
ATOM 1440 C CA . ARG A 1 187 ? -23.918 -3.269 8.135 1.00 79.81 187 ARG A CA 1
ATOM 1441 C C . ARG A 1 187 ? -23.236 -1.938 7.843 1.00 79.81 187 ARG A C 1
ATOM 1443 O O . ARG A 1 187 ? -23.125 -1.531 6.686 1.00 79.81 187 ARG A O 1
ATOM 1450 N N . GLU A 1 188 ? -22.765 -1.283 8.899 1.00 81.75 188 GLU A N 1
ATOM 1451 C CA . GLU A 1 188 ? -21.844 -0.161 8.758 1.00 81.75 188 GLU A CA 1
ATOM 1452 C C . GLU A 1 188 ? -20.496 -0.671 8.238 1.00 81.75 188 GLU A C 1
ATOM 1454 O O . GLU A 1 188 ? -19.961 -1.675 8.720 1.00 81.75 188 GLU A O 1
ATOM 1459 N N . ALA A 1 189 ? -19.960 0.035 7.246 1.00 85.44 189 ALA A N 1
ATOM 1460 C CA . ALA A 1 189 ? -18.637 -0.212 6.713 1.00 85.44 189 ALA A CA 1
ATOM 1461 C C . ALA A 1 189 ? -17.859 1.098 6.630 1.00 85.44 189 ALA A C 1
ATOM 1463 O O . ALA A 1 189 ? -18.412 2.154 6.306 1.00 85.44 189 ALA A O 1
ATOM 1464 N N . ARG A 1 190 ? -16.559 1.018 6.886 1.00 87.00 190 ARG A N 1
ATOM 1465 C CA . ARG A 1 190 ? -15.634 2.138 6.804 1.00 87.00 190 ARG A CA 1
ATOM 1466 C C . ARG A 1 190 ? -14.598 1.878 5.728 1.00 87.00 190 ARG A C 1
ATOM 1468 O O . ARG A 1 190 ? -13.949 0.839 5.678 1.00 87.00 190 ARG A O 1
ATOM 1475 N N . TRP A 1 191 ? -14.431 2.864 4.859 1.00 88.69 191 TRP A N 1
ATOM 1476 C CA . TRP A 1 191 ? -13.489 2.785 3.760 1.00 88.69 191 TRP A CA 1
ATOM 1477 C C . TRP A 1 191 ? -12.369 3.808 3.942 1.00 88.69 191 TRP A C 1
ATOM 1479 O O . TRP A 1 191 ? -12.581 5.016 3.846 1.00 88.69 191 TRP A O 1
ATOM 1489 N N . HIS A 1 192 ? -11.159 3.308 4.174 1.00 89.06 192 HIS A N 1
ATOM 1490 C CA . HIS A 1 192 ? -9.928 4.085 4.141 1.00 89.06 192 HIS A CA 1
ATOM 1491 C C . HIS A 1 192 ? -9.405 4.210 2.709 1.00 89.06 192 HIS A C 1
ATOM 1493 O O . HIS A 1 192 ? -8.981 3.232 2.088 1.00 89.06 192 HIS A O 1
ATOM 1499 N N . VAL A 1 193 ? -9.420 5.430 2.183 1.00 87.75 193 VAL A N 1
ATOM 1500 C CA . VAL A 1 193 ? -8.885 5.744 0.858 1.00 87.75 193 VAL A CA 1
ATOM 1501 C C . VAL A 1 193 ? -7.567 6.478 1.040 1.00 87.75 193 VAL A C 1
ATOM 1503 O O . VAL A 1 193 ? -7.533 7.553 1.635 1.00 87.75 193 VAL A O 1
ATOM 1506 N N . VAL A 1 194 ? -6.484 5.890 0.539 1.00 86.25 194 VAL A N 1
ATOM 1507 C CA . VAL A 1 194 ? -5.144 6.481 0.565 1.00 86.25 194 VAL A CA 1
ATOM 1508 C C . VAL A 1 194 ? -4.599 6.596 -0.855 1.00 86.25 194 VAL A C 1
ATOM 1510 O O . VAL A 1 194 ? -4.977 5.839 -1.750 1.00 86.25 194 VAL A O 1
ATOM 1513 N N . SER A 1 195 ? -3.699 7.545 -1.072 1.00 82.25 195 SER A N 1
ATOM 1514 C CA . SER A 1 195 ? -2.999 7.728 -2.342 1.00 82.25 195 SER A CA 1
ATOM 1515 C C . SER A 1 195 ? -1.539 8.038 -2.071 1.00 82.25 195 SER A C 1
ATOM 1517 O O . SER A 1 195 ? -1.228 8.806 -1.163 1.00 82.25 195 SER A O 1
ATOM 1519 N N . CYS A 1 196 ? -0.652 7.467 -2.872 1.00 74.06 196 CYS A N 1
ATOM 1520 C CA . CYS A 1 196 ? 0.776 7.725 -2.794 1.00 74.06 196 CYS A CA 1
ATOM 1521 C C . CYS A 1 196 ? 1.283 7.820 -4.230 1.00 74.06 196 CYS A C 1
ATOM 1523 O O . CYS A 1 196 ? 1.283 6.826 -4.942 1.00 74.06 196 CYS A O 1
ATOM 1525 N N . SER A 1 197 ? 1.591 9.020 -4.706 1.00 63.97 197 SER A N 1
ATOM 1526 C CA . SER A 1 197 ? 2.029 9.271 -6.084 1.00 63.97 197 SER A CA 1
ATOM 1527 C C . SER A 1 197 ? 2.641 10.666 -6.180 1.00 63.97 197 SER A C 1
ATOM 1529 O O . SER A 1 197 ? 2.509 11.471 -5.257 1.00 63.97 197 SER A O 1
ATOM 1531 N N . SER A 1 198 ? 3.302 10.971 -7.297 1.00 60.81 198 SER A N 1
ATOM 1532 C CA . SER A 1 198 ? 3.863 12.302 -7.545 1.00 60.81 198 SER A CA 1
ATOM 1533 C C . SER A 1 198 ? 2.789 13.407 -7.562 1.00 60.81 198 SER A C 1
ATOM 1535 O O . SER A 1 198 ? 1.589 13.146 -7.695 1.00 60.81 198 SER A O 1
ATOM 1537 N N . SER A 1 199 ? 3.238 14.663 -7.461 1.00 50.47 199 SER A N 1
ATOM 1538 C CA . SER A 1 199 ? 2.428 15.883 -7.291 1.00 50.47 199 SER A CA 1
ATOM 1539 C C . SER A 1 199 ? 1.404 16.195 -8.395 1.00 50.47 199 SER A C 1
ATOM 1541 O O . SER A 1 199 ? 0.699 17.196 -8.288 1.00 50.47 199 SER A O 1
ATOM 1543 N N . THR A 1 200 ? 1.322 15.381 -9.449 1.00 48.25 200 THR A N 1
ATOM 1544 C CA . THR A 1 200 ? 0.436 15.596 -10.610 1.00 48.25 200 THR A CA 1
ATOM 1545 C C . THR A 1 200 ? -0.737 14.607 -10.656 1.00 48.25 200 THR A C 1
ATOM 1547 O O . THR A 1 200 ? -1.560 14.666 -11.564 1.00 48.25 200 THR A O 1
ATOM 1550 N N . THR A 1 201 ? -0.846 13.689 -9.692 1.00 49.88 201 THR A N 1
ATOM 1551 C CA . THR A 1 201 ? -1.916 12.680 -9.694 1.00 49.88 201 THR A CA 1
ATOM 1552 C C . THR A 1 201 ? -3.117 13.150 -8.881 1.00 49.88 201 THR A C 1
ATOM 1554 O O . THR A 1 201 ? -3.005 13.388 -7.679 1.00 49.88 201 THR A O 1
ATOM 1557 N N . PHE A 1 202 ? -4.280 13.209 -9.526 1.00 52.38 202 PHE A N 1
ATOM 1558 C CA . PHE A 1 202 ? -5.576 13.367 -8.872 1.00 52.38 202 PHE A CA 1
ATOM 1559 C C . PHE A 1 202 ? -6.381 12.089 -9.088 1.00 52.38 202 PHE A C 1
ATOM 1561 O O . PHE A 1 202 ? -6.537 11.638 -10.222 1.00 52.38 202 PHE A O 1
ATOM 1568 N N . ALA A 1 203 ? -6.868 11.491 -8.004 1.00 54.22 203 ALA A N 1
ATOM 1569 C CA . ALA A 1 203 ? -7.783 10.361 -8.066 1.00 54.22 203 ALA A CA 1
ATOM 1570 C C . ALA A 1 203 ? -9.178 10.843 -7.670 1.00 54.22 203 ALA A C 1
ATOM 1572 O O . ALA A 1 203 ? -9.359 11.406 -6.591 1.00 54.22 203 ALA A O 1
ATOM 1573 N N . GLU A 1 204 ? -10.161 10.606 -8.532 1.00 55.62 204 GLU A N 1
ATOM 1574 C CA . GLU A 1 204 ? -11.570 10.770 -8.192 1.00 55.62 204 GLU A CA 1
ATOM 1575 C C . GLU A 1 204 ? -12.178 9.391 -7.937 1.00 55.62 204 GLU A C 1
ATOM 1577 O O . GLU A 1 204 ? -12.093 8.496 -8.780 1.00 55.62 204 GLU A O 1
ATOM 1582 N N . LEU A 1 205 ? -12.785 9.216 -6.762 1.00 58.34 205 LEU A N 1
ATOM 1583 C CA . LEU A 1 205 ? -13.539 8.016 -6.424 1.00 58.34 205 LEU A CA 1
ATOM 1584 C C . LEU A 1 205 ? -15.029 8.297 -6.597 1.00 58.34 205 LEU A C 1
ATOM 1586 O O . LEU A 1 205 ? -15.633 9.009 -5.797 1.00 58.34 205 LEU A O 1
ATOM 1590 N N . THR A 1 206 ? -15.630 7.686 -7.616 1.00 54.44 206 THR A N 1
ATOM 1591 C CA . THR A 1 206 ? -17.088 7.645 -7.763 1.00 54.44 206 THR A CA 1
ATOM 1592 C C . THR A 1 206 ? -17.616 6.285 -7.321 1.00 54.44 206 THR A C 1
ATOM 1594 O O . THR A 1 206 ? -17.196 5.248 -7.834 1.00 54.44 206 THR A O 1
ATOM 1597 N N . ILE A 1 207 ? -18.558 6.296 -6.377 1.00 55.38 207 ILE A N 1
ATOM 1598 C CA . ILE A 1 207 ? -19.249 5.102 -5.883 1.00 55.38 207 ILE A CA 1
ATOM 1599 C C . ILE A 1 207 ? -20.662 5.083 -6.472 1.00 55.38 207 ILE A C 1
ATOM 1601 O O . ILE A 1 207 ? -21.516 5.887 -6.091 1.00 55.38 207 ILE A O 1
ATOM 1605 N N . PHE A 1 208 ? -20.931 4.146 -7.381 1.00 50.88 208 PHE A N 1
ATOM 1606 C CA . PHE A 1 208 ? -22.284 3.917 -7.888 1.00 50.88 208 PHE A CA 1
ATOM 1607 C C . PHE A 1 208 ? -23.061 3.058 -6.886 1.00 50.88 208 PHE A C 1
ATOM 1609 O O . PHE A 1 208 ? -22.733 1.896 -6.648 1.00 50.88 208 PHE A O 1
ATOM 1616 N N . SER A 1 209 ? -24.079 3.651 -6.269 1.00 44.31 209 SER A N 1
ATOM 1617 C CA . SER A 1 209 ? -24.965 3.002 -5.305 1.00 44.31 209 SER A CA 1
ATOM 1618 C C . SER A 1 209 ? -26.380 3.555 -5.470 1.00 44.31 209 SER A C 1
ATOM 1620 O O . SER A 1 209 ? -26.566 4.712 -5.845 1.00 44.31 209 SER A O 1
ATOM 1622 N N . ASN A 1 210 ? -27.382 2.725 -5.181 1.00 38.78 210 ASN A N 1
ATOM 1623 C CA . ASN A 1 210 ? -28.789 3.102 -5.301 1.00 38.78 210 ASN A CA 1
ATOM 1624 C C . ASN A 1 210 ? -29.264 4.027 -4.159 1.00 38.78 210 ASN A C 1
ATOM 1626 O O . ASN A 1 210 ? -30.338 4.602 -4.288 1.00 38.78 210 ASN A O 1
ATOM 1630 N N . HIS A 1 211 ? -28.488 4.191 -3.074 1.00 35.53 211 HIS A N 1
ATOM 1631 C CA . HIS A 1 211 ? -28.769 5.114 -1.964 1.00 35.53 211 HIS A CA 1
ATOM 1632 C C . HIS A 1 211 ? -27.505 5.402 -1.133 1.00 35.53 211 HIS A C 1
ATOM 1634 O O . HIS A 1 211 ? -26.955 4.480 -0.535 1.00 35.53 211 HIS A O 1
ATOM 1640 N N . TRP A 1 212 ? -27.070 6.667 -1.062 1.00 44.41 212 TRP A N 1
ATOM 1641 C CA . TRP A 1 212 ? -26.227 7.205 0.021 1.00 44.41 212 TRP A CA 1
ATOM 1642 C C . TRP A 1 212 ? -26.215 8.747 0.020 1.00 44.41 212 TRP A C 1
ATOM 1644 O O . TRP A 1 212 ? -26.450 9.377 -1.012 1.00 44.41 212 TRP A O 1
ATOM 1654 N N . GLU A 1 213 ? -25.945 9.346 1.184 1.00 31.20 213 GLU A N 1
ATOM 1655 C CA . GLU A 1 213 ? -25.608 10.767 1.332 1.00 31.20 213 GLU A CA 1
ATOM 1656 C C . GLU A 1 213 ? -24.184 11.021 0.833 1.00 31.20 213 GLU A C 1
ATOM 1658 O O . GLU A 1 213 ? -23.213 10.530 1.410 1.00 31.20 213 GLU A O 1
ATOM 1663 N N . THR A 1 214 ? -24.044 11.823 -0.222 1.00 32.81 214 THR A N 1
ATOM 1664 C CA . THR A 1 214 ? -22.743 12.230 -0.754 1.00 32.81 214 THR A CA 1
ATOM 1665 C C . THR A 1 214 ? -22.002 13.144 0.215 1.00 32.81 214 THR A C 1
ATOM 1667 O O . THR A 1 214 ? -22.163 14.363 0.170 1.00 32.81 214 THR A O 1
ATOM 1670 N N . SER A 1 215 ? -21.123 12.581 1.041 1.00 30.22 215 SER A N 1
ATOM 1671 C CA . SER A 1 215 ? -19.986 13.343 1.557 1.00 30.22 215 SER A CA 1
ATOM 1672 C C . SER A 1 215 ? -18.949 13.434 0.442 1.00 30.22 215 SER A C 1
ATOM 1674 O O . SER A 1 215 ? -18.427 12.414 -0.005 1.00 30.22 215 SER A O 1
ATOM 1676 N N . LYS A 1 216 ? -18.659 14.647 -0.047 1.00 31.89 216 LYS A N 1
ATOM 1677 C CA . LYS A 1 216 ? -17.476 14.875 -0.890 1.00 31.89 216 LYS A CA 1
ATOM 1678 C C . LYS A 1 216 ? -16.273 14.353 -0.102 1.00 31.89 216 LYS A C 1
ATOM 1680 O O . LYS A 1 216 ? -16.070 14.807 1.019 1.00 31.89 216 LYS A O 1
ATOM 1685 N N . ILE A 1 217 ? -15.505 13.420 -0.658 1.00 36.00 217 ILE A N 1
ATOM 1686 C CA . ILE A 1 217 ? -14.216 13.013 -0.091 1.00 36.00 217 ILE A CA 1
ATOM 1687 C C . ILE A 1 217 ? -13.168 13.886 -0.787 1.00 36.00 217 ILE A C 1
ATOM 1689 O O . ILE A 1 217 ? -12.790 13.577 -1.918 1.00 36.00 217 ILE A O 1
ATOM 1693 N N . PRO A 1 218 ? -12.740 15.023 -0.205 1.00 29.20 218 PRO A N 1
ATOM 1694 C CA . PRO A 1 218 ? -11.657 15.805 -0.770 1.00 29.20 218 PRO A CA 1
ATOM 1695 C C . PRO A 1 218 ? -10.344 15.036 -0.599 1.00 29.20 218 PRO A C 1
ATOM 1697 O O . PRO A 1 218 ? -9.605 15.247 0.359 1.00 29.20 218 PRO A O 1
ATOM 1700 N N . ILE A 1 219 ? -10.018 14.177 -1.561 1.00 39.41 219 ILE A N 1
ATOM 1701 C CA . ILE A 1 219 ? -8.619 13.866 -1.854 1.00 39.41 219 ILE A CA 1
ATOM 1702 C C . ILE A 1 219 ? -8.053 15.192 -2.375 1.00 39.41 219 ILE A C 1
ATOM 1704 O O . ILE A 1 219 ? -8.611 15.777 -3.304 1.00 39.41 219 ILE A O 1
ATOM 1708 N N . HIS A 1 220 ? -7.090 15.783 -1.667 1.00 26.11 220 HIS A N 1
ATOM 1709 C CA . HIS A 1 220 ? -6.726 17.186 -1.873 1.00 26.11 220 HIS A CA 1
ATOM 1710 C C . HIS A 1 220 ? -6.477 17.539 -3.360 1.00 26.11 220 HIS A C 1
ATOM 1712 O O . HIS A 1 220 ? -5.651 16.921 -4.023 1.00 26.11 220 HIS A O 1
ATOM 1718 N N . ARG A 1 221 ? -7.184 18.607 -3.791 1.00 25.83 221 ARG A N 1
ATOM 1719 C CA . ARG A 1 221 ? -7.231 19.339 -5.086 1.00 25.83 221 ARG A CA 1
ATOM 1720 C C . ARG A 1 221 ? -8.080 18.765 -6.250 1.00 25.83 221 ARG A C 1
ATOM 1722 O O . ARG A 1 221 ? -7.574 18.196 -7.196 1.00 25.83 221 ARG A O 1
ATOM 1729 N N . THR A 1 222 ? -9.368 19.140 -6.223 1.00 27.95 222 THR A N 1
ATOM 1730 C CA . THR A 1 222 ? -10.281 19.533 -7.338 1.00 27.95 222 THR A CA 1
ATOM 1731 C C . THR A 1 222 ? -10.410 18.681 -8.618 1.00 27.95 222 THR A C 1
ATOM 1733 O O . THR A 1 222 ? -9.523 18.690 -9.461 1.00 27.95 222 THR A O 1
ATOM 1736 N N . GLY A 1 223 ? -11.630 18.177 -8.864 1.00 24.39 223 GLY A N 1
ATOM 1737 C CA . GLY A 1 223 ? -12.166 17.729 -10.166 1.00 24.39 223 GLY A CA 1
ATOM 1738 C C . GLY A 1 223 ? -13.645 17.319 -10.055 1.00 24.39 223 GLY A C 1
ATOM 1739 O O . GLY A 1 223 ? -14.086 17.056 -8.951 1.00 24.39 223 GLY A O 1
ATOM 1740 N N . MET A 1 224 ? -14.446 17.405 -11.120 1.00 26.44 224 MET A N 1
ATOM 1741 C CA . MET A 1 224 ? -15.921 17.502 -11.100 1.00 26.44 224 MET A CA 1
ATOM 1742 C C . MET A 1 224 ? -16.679 16.167 -11.263 1.00 26.44 224 MET A C 1
ATOM 1744 O O . MET A 1 224 ? -16.389 15.406 -12.177 1.00 26.44 224 MET A O 1
ATOM 1748 N N . ALA A 1 225 ? -17.785 15.989 -10.527 1.00 29.31 225 ALA A N 1
ATOM 1749 C CA . ALA A 1 225 ? -18.714 14.872 -10.728 1.00 29.31 225 ALA A CA 1
ATOM 1750 C C . ALA A 1 225 ? -19.646 15.096 -11.939 1.00 29.31 225 ALA A C 1
ATOM 1752 O O . ALA A 1 225 ? -20.350 16.108 -12.010 1.00 29.31 225 ALA A O 1
ATOM 1753 N N . THR A 1 226 ? -19.715 14.118 -12.850 1.00 23.03 226 THR A N 1
ATOM 1754 C CA . THR A 1 226 ? -20.708 14.069 -13.943 1.00 23.03 226 THR A CA 1
ATOM 1755 C C . THR A 1 226 ? -21.653 12.885 -13.703 1.00 23.03 226 THR A C 1
ATOM 1757 O O . THR A 1 226 ? -21.172 11.761 -13.563 1.00 23.03 226 THR A O 1
ATOM 1760 N N . PRO A 1 227 ? -22.983 13.072 -13.629 1.00 25.75 227 PRO A N 1
ATOM 1761 C CA . PRO A 1 227 ? -23.896 11.967 -13.361 1.00 25.75 227 PRO A CA 1
ATOM 1762 C C . PRO A 1 227 ? -24.069 11.095 -14.611 1.00 25.75 227 PRO A C 1
ATOM 1764 O O . PRO A 1 227 ? -24.526 11.571 -15.648 1.00 25.75 227 PRO A O 1
ATOM 1767 N N . LEU A 1 228 ? -23.769 9.800 -14.499 1.00 25.03 228 LEU A N 1
ATOM 1768 C CA . LEU A 1 228 ? -24.167 8.790 -15.481 1.00 25.03 228 LEU A CA 1
ATOM 1769 C C . LEU A 1 228 ? -25.181 7.837 -14.842 1.00 25.03 228 LEU A C 1
ATOM 1771 O O . LEU A 1 228 ? -24.944 7.279 -13.773 1.00 25.03 228 LEU A O 1
ATOM 1775 N N . HIS A 1 229 ? -26.336 7.684 -15.491 1.00 24.20 229 HIS A N 1
ATOM 1776 C CA . HIS A 1 229 ? -27.367 6.717 -15.118 1.00 24.20 229 HIS A CA 1
ATOM 1777 C C . HIS A 1 229 ? -27.043 5.345 -15.720 1.00 24.20 229 HIS A C 1
ATOM 1779 O O . HIS A 1 229 ? -26.873 5.226 -16.931 1.00 24.20 229 HIS A O 1
ATOM 1785 N N . GLY A 1 230 ? -27.034 4.301 -14.892 1.00 27.39 230 GLY A N 1
ATOM 1786 C CA . GLY A 1 230 ? -26.962 2.912 -15.344 1.00 27.39 230 GLY A CA 1
ATOM 1787 C C . GLY A 1 230 ? -27.355 1.947 -14.228 1.00 27.39 230 GLY A C 1
ATOM 1788 O O . GLY A 1 230 ? -26.816 2.021 -13.128 1.00 27.39 230 GLY A O 1
ATOM 1789 N N . GLN A 1 231 ? -28.314 1.057 -14.495 1.00 25.09 231 GLN A N 1
ATOM 1790 C CA . GLN A 1 231 ? -28.685 -0.018 -13.574 1.00 25.09 231 GLN A CA 1
ATOM 1791 C C . GLN A 1 231 ? -27.699 -1.184 -13.698 1.00 25.09 231 GLN A C 1
ATOM 1793 O O . GLN A 1 231 ? -27.571 -1.785 -14.761 1.00 25.09 231 GLN A O 1
ATOM 1798 N N . GLY A 1 232 ? -27.048 -1.538 -12.591 1.00 25.45 232 GLY A N 1
ATOM 1799 C CA . GLY A 1 232 ? -26.219 -2.733 -12.464 1.00 25.45 232 GLY A CA 1
ATOM 1800 C C . GLY A 1 232 ? -26.075 -3.136 -10.998 1.00 25.45 232 GLY A C 1
ATOM 1801 O O . GLY A 1 232 ? -25.980 -2.285 -10.117 1.00 25.45 232 GLY A O 1
ATOM 1802 N N . ARG A 1 233 ? -26.092 -4.444 -10.715 1.00 25.64 233 ARG A N 1
ATOM 1803 C CA . ARG A 1 233 ? -25.668 -4.987 -9.417 1.00 25.64 233 ARG A CA 1
ATOM 1804 C C . ARG A 1 233 ? -24.151 -5.144 -9.455 1.00 25.64 233 ARG A C 1
ATOM 1806 O O . ARG A 1 233 ? -23.652 -6.042 -10.122 1.00 25.64 233 ARG A O 1
ATOM 1813 N N . GLY A 1 234 ? -23.450 -4.264 -8.753 1.00 29.98 234 GLY A N 1
ATOM 1814 C CA . GLY A 1 234 ? -21.996 -4.277 -8.626 1.00 29.98 234 GLY A CA 1
ATOM 1815 C C . GLY A 1 234 ? -21.465 -2.868 -8.385 1.00 29.98 234 GLY A C 1
ATOM 1816 O O . GLY A 1 234 ? -21.921 -1.918 -9.015 1.00 29.98 234 GLY A O 1
ATOM 1817 N N . LEU A 1 235 ? -20.513 -2.737 -7.463 1.00 34.34 235 LEU A N 1
ATOM 1818 C CA . LEU A 1 235 ? -19.724 -1.520 -7.302 1.00 34.34 235 LEU A CA 1
ATOM 1819 C C . LEU A 1 235 ? -18.705 -1.482 -8.446 1.00 34.34 235 LEU A C 1
ATOM 1821 O O . LEU A 1 235 ? -17.774 -2.282 -8.478 1.00 34.34 235 LEU A O 1
ATOM 1825 N N . MET A 1 236 ? -18.914 -0.599 -9.418 1.00 30.27 236 MET A N 1
ATOM 1826 C CA . MET A 1 236 ? -17.972 -0.369 -10.511 1.00 30.27 236 MET A CA 1
ATOM 1827 C C . MET A 1 236 ? -17.214 0.922 -10.214 1.00 30.27 236 MET A C 1
ATOM 1829 O O . MET A 1 236 ? -17.810 1.994 -10.184 1.00 30.27 236 MET A O 1
ATOM 1833 N N . PHE A 1 237 ? -15.914 0.823 -9.956 1.00 37.75 237 PHE A N 1
ATOM 1834 C CA . PHE A 1 237 ? -15.067 1.987 -9.709 1.00 37.75 237 PHE A CA 1
ATOM 1835 C C . PHE A 1 237 ? -14.406 2.407 -11.016 1.00 37.75 237 PHE A C 1
ATOM 1837 O O . 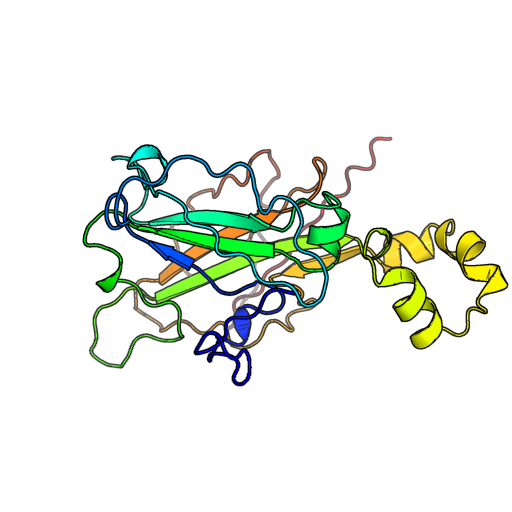PHE A 1 237 ? -13.698 1.612 -11.634 1.00 37.75 237 PHE A O 1
ATOM 1844 N N . TYR A 1 238 ? -14.621 3.653 -11.427 1.00 33.88 238 TYR A N 1
ATOM 1845 C CA . TYR A 1 238 ? -13.840 4.275 -12.489 1.00 33.88 238 TYR A CA 1
ATOM 1846 C C . TYR A 1 238 ? -12.854 5.243 -11.856 1.00 33.88 238 TYR A C 1
ATOM 1848 O O . TYR A 1 238 ? -13.251 6.136 -11.113 1.00 33.88 238 TYR A O 1
ATOM 1856 N N . LEU A 1 239 ? -11.574 5.060 -12.168 1.00 34.69 239 LEU A N 1
ATOM 1857 C CA . LEU A 1 239 ? -10.578 6.101 -11.992 1.00 34.69 239 LEU A CA 1
ATOM 1858 C C . LEU A 1 239 ? -10.662 7.003 -13.228 1.00 34.69 239 LEU A C 1
ATOM 1860 O O . LEU A 1 239 ? -10.229 6.601 -14.308 1.00 34.69 239 LEU A O 1
ATOM 1864 N N . PHE A 1 240 ? -11.223 8.202 -13.094 1.00 31.86 240 PHE A N 1
ATOM 1865 C CA . PHE A 1 240 ? -11.054 9.224 -14.124 1.00 31.86 240 PHE A CA 1
ATOM 1866 C C . PHE A 1 240 ? -9.694 9.890 -13.907 1.00 31.86 240 PHE A C 1
ATOM 1868 O O . PHE A 1 240 ? -9.529 10.713 -13.014 1.00 31.86 240 PHE A O 1
ATOM 1875 N N . CYS A 1 241 ? -8.704 9.509 -14.714 1.00 31.25 241 CYS A N 1
ATOM 1876 C CA . CYS A 1 241 ? -7.466 10.270 -14.836 1.00 31.25 241 CYS A CA 1
ATOM 1877 C C . CYS A 1 241 ? -7.689 11.312 -15.936 1.00 31.25 241 CYS A C 1
ATOM 1879 O O . CYS A 1 241 ? -7.602 11.005 -17.125 1.00 31.25 241 CYS A O 1
ATOM 1881 N N . GLN A 1 242 ? -8.079 12.532 -15.564 1.00 28.67 242 GLN A N 1
ATOM 1882 C CA . GLN A 1 242 ? -8.215 13.610 -16.536 1.00 28.67 242 GLN A CA 1
ATOM 1883 C C . GLN A 1 242 ? -6.818 14.185 -16.804 1.00 28.67 242 GLN A C 1
ATOM 1885 O O . GLN A 1 242 ? -6.294 14.972 -16.018 1.00 28.67 242 GLN A O 1
ATOM 1890 N N . HIS A 1 243 ? -6.185 13.776 -17.907 1.00 30.34 243 HIS A N 1
ATOM 1891 C CA . HIS A 1 243 ? -5.024 14.492 -18.429 1.00 30.34 243 HIS A CA 1
ATOM 1892 C C . HIS A 1 243 ? -5.486 15.882 -18.866 1.00 30.34 243 HIS A C 1
ATOM 1894 O O . HIS A 1 243 ? -6.154 16.041 -19.889 1.00 30.34 243 HIS A O 1
ATOM 1900 N N . ARG A 1 244 ? -5.136 16.906 -18.086 1.00 27.31 244 ARG A N 1
ATOM 1901 C CA . ARG A 1 244 ? -5.148 18.277 -18.581 1.00 27.31 244 ARG A CA 1
ATOM 1902 C C . ARG A 1 244 ? -3.971 18.397 -19.547 1.00 27.31 244 ARG A C 1
ATOM 1904 O O . ARG A 1 244 ? -2.861 18.715 -19.140 1.00 27.31 244 ARG A O 1
ATOM 1911 N N . GLN A 1 245 ? -4.204 18.068 -20.814 1.00 24.75 245 GLN A N 1
ATOM 1912 C CA . GLN A 1 245 ? -3.387 18.622 -21.886 1.00 24.75 245 GLN A CA 1
ATOM 1913 C C . GLN A 1 245 ? -3.704 20.118 -21.897 1.00 24.75 245 GLN A C 1
ATOM 1915 O O . GLN A 1 245 ? -4.729 20.531 -22.438 1.00 24.75 245 GLN A O 1
ATOM 1920 N N . ASP A 1 246 ? -2.908 20.914 -21.181 1.00 25.84 246 ASP A N 1
ATOM 1921 C CA . ASP A 1 246 ? -2.911 22.351 -21.433 1.00 25.84 246 ASP A CA 1
ATOM 1922 C C . ASP A 1 246 ? -2.406 22.572 -22.881 1.00 25.84 246 ASP A C 1
ATOM 1924 O O . ASP A 1 246 ? -1.531 21.824 -23.331 1.00 25.84 246 ASP A O 1
ATOM 1928 N N . PRO A 1 247 ? -3.023 23.508 -23.626 1.00 35.91 247 PRO A N 1
ATOM 1929 C CA . PRO A 1 247 ? -2.822 23.698 -25.066 1.00 35.91 247 PRO A CA 1
ATOM 1930 C C . PRO A 1 247 ? -1.424 24.185 -25.459 1.00 35.91 247 PRO A C 1
ATOM 1932 O O . PRO A 1 247 ? -0.767 24.869 -24.640 1.00 35.91 247 PRO A O 1
#

Foldseek 3Di:
DAFDAPDPVSPHTDDAFLLLALAHDEAEEEAPPFDDDDDDDPDDLDADPPGDDDDGDHRHPVNADDPPGPQKAKDKDFRPNPNVQRVLQSRMHIYIYGYPPQRVQEDDRAEDPPPDRHAYEDEKEFEFNQLLSYPCVLVCPVVVHPDDSVCSVVLSPDPVSRVVRGHGDISSDPDPPSPRPDYDPPHHYYYHYHYDYDPLDDWDWDWDDPDDDDDPPCPDDDDDDDDDDDDDDDGDTDGPGDPPPPD

Sequence (247 aa):
MFREFTDDTFAVQARRPQWLGMLGPVIRAEPNEGIAMAGQEFGGNSVPPGETWTYTWEVPERAGPGPLDPPSLAWTYHSDVSGAQDIYSGLVGAIIVYRPGELAKHTLDGPAPRGSDPTEEVLTLFMIVDENLSFYIDGNTLNRTNIPRGELQVNRLDPGFQESNLKHAINGRLFGNLEGLNLTVGREARWHVVSCSSSTTFAELTIFSNHWETSKIPIHRTGMATPLHGQGRGLMFYLFCQHRQDP

InterPro domains:
  IPR008972 Cupredoxin [G3DSA:2.60.40.420] (1-35)
  IPR008972 Cupredoxin [G3DSA:2.60.40.420] (36-233)
  IPR008972 Cupredoxin [SSF49503] (1-103)
  IPR008972 Cupredoxin [SSF49503] (121-200)

pLDDT: mean 75.48, std 23.16, range [23.03, 96.5]